Protein AF-A0A7R9JHF9-F1 (afdb_monomer)

Solvent-accessible surface area (backbone atoms only — not comparable to full-atom values): 10706 Å² total; per-residue (Å²): 133,84,79,78,74,76,74,55,57,67,61,52,52,54,51,52,52,54,34,47,54,56,22,55,36,71,59,34,47,29,67,39,74,35,75,88,53,52,83,85,69,92,80,68,92,79,68,84,76,90,58,92,77,67,64,66,72,54,59,53,51,50,47,52,49,52,45,47,52,54,48,58,50,45,70,53,45,42,58,55,49,30,43,76,59,72,42,67,86,64,86,50,68,68,59,52,51,54,50,56,68,36,38,51,77,51,90,78,64,72,74,72,54,76,71,53,45,52,54,49,37,52,51,51,54,53,53,49,24,65,57,35,62,67,56,36,55,56,51,66,34,71,71,33,40,52,52,52,37,53,54,31,48,7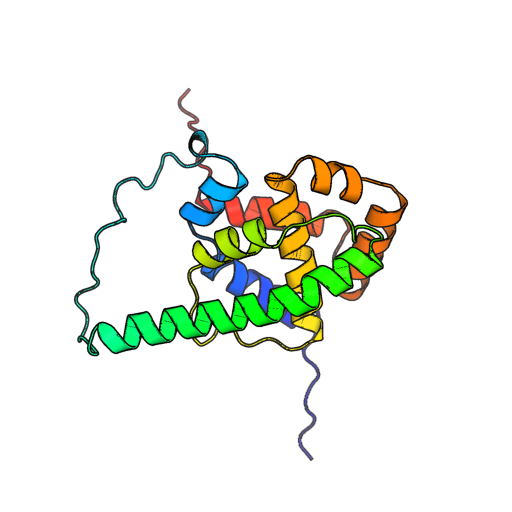5,60,78,39,57,84,57,44,68,61,53,49,51,49,64,66,39,47,91,51,49,74,78,84,82,82,128

Radius of gyration: 17.74 Å; Cα contacts (8 Å, |Δi|>4): 131; chains: 1; bounding box: 49×46×49 Å

Secondary structure (DSSP, 8-state):
-----PPPHHHHHHHHHHHHHHH--HHHHHHHH-GGG--S-TT-S-----SS---HHHHHHHHHHHHHHHHHHHHHHHHHHHHHTT-TT---HHHHHHHHHH----SSSS---HHHHHHHHHHHHHHHHHH-HHHHHHHTSHHHHHHHHHHHHHTT--TTHHHHHHHHHHTTT-------

Foldseek 3Di:
DDDPPDDDLVVLVVLLLVLLLQFDDLQLLCLLQNPVQFPPDPDPPDDPPPDDDDDPVVVVVVLVVLLVLQLVLLVVQQCVVCVVLVNNVDDCSVVSSSNSVSTNDDPSSRDDDPLSSNVVSLLVLLSVCSVPVVSVVSCPDPSNLVVSQVSCVVSVHHSCRSVVSVCVSCVVRGDPPPDD

Sequence (180 aa):
KGVVQEPAMRSVVLRIETCLQEWFTVHTVKLLLGEDVCQRLQQLDITEETGPVLPLVDLHAQNALRRRIVLDRLNRVLPEMLAALGLSDCDITTDVRELVGSFSLSAHNITFHPTEWNFLGLIIIHSLSIKNKTLRFQLNTDKVKKYVTMILLSFEQDGNYLENLMVWLTEPYCVENNSK

Nearest PDB structures (foldseek):
  5c22-assembly3_C  TM=1.286E-01  e=6.254E+00  Escherichia coli

Organism: Timema californicum (NCBI:txid61474)

Structure (mmCIF, N/CA/C/O backbone):
data_AF-A0A7R9JHF9-F1
#
_entry.id   AF-A0A7R9JHF9-F1
#
loop_
_atom_site.group_PDB
_atom_site.id
_atom_site.type_symbol
_atom_site.label_atom_id
_atom_site.label_alt_id
_atom_site.label_comp_id
_atom_site.label_asym_id
_atom_site.label_entity_id
_atom_site.label_seq_id
_atom_site.pdbx_PDB_ins_code
_atom_site.Cartn_x
_atom_site.Cartn_y
_atom_site.Cartn_z
_atom_site.occupancy
_atom_site.B_iso_or_equiv
_atom_site.auth_seq_id
_atom_site.auth_comp_id
_atom_site.auth_asym_i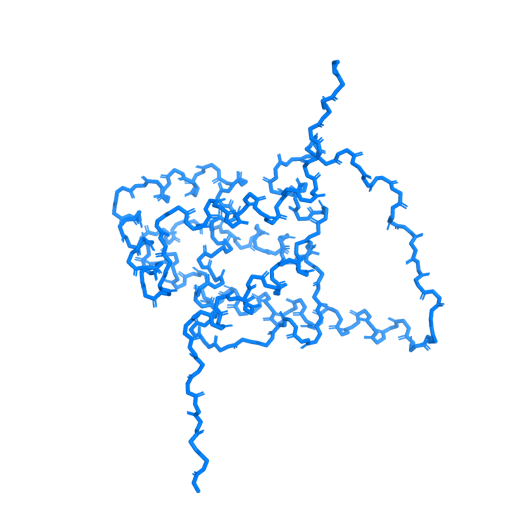d
_atom_site.auth_atom_id
_atom_site.pdbx_PDB_model_num
ATOM 1 N N . LYS A 1 1 ? 34.909 -13.197 8.327 1.00 36.84 1 LYS A N 1
ATOM 2 C CA . LYS A 1 1 ? 33.536 -13.137 8.884 1.00 36.84 1 LYS A CA 1
ATOM 3 C C . LYS A 1 1 ? 32.945 -11.808 8.443 1.00 36.84 1 LYS A C 1
ATOM 5 O 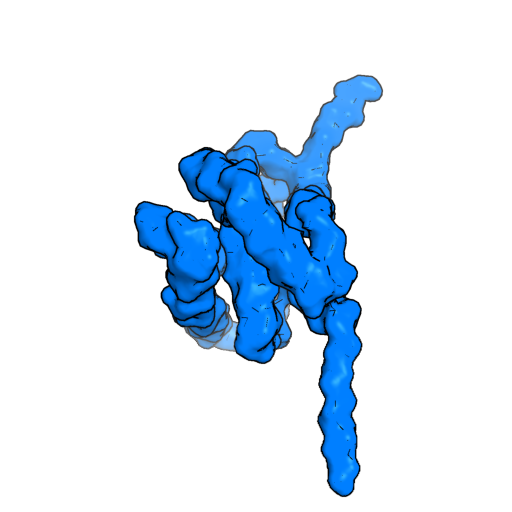O . LYS A 1 1 ? 33.361 -10.790 8.973 1.00 36.84 1 LYS A O 1
ATOM 10 N N . GLY A 1 2 ? 32.131 -11.807 7.387 1.00 41.25 2 GLY A N 1
ATOM 11 C CA . GLY A 1 2 ? 31.485 -10.585 6.913 1.00 41.25 2 GLY A CA 1
ATOM 12 C C . GLY A 1 2 ? 30.428 -10.177 7.926 1.00 41.25 2 GLY A C 1
ATOM 13 O O . GLY A 1 2 ? 29.521 -10.958 8.202 1.00 41.25 2 GLY A O 1
ATOM 14 N N . VAL A 1 3 ? 30.593 -9.005 8.529 1.00 43.31 3 VAL A N 1
ATOM 15 C CA . VAL A 1 3 ? 29.529 -8.364 9.296 1.00 43.31 3 VAL A CA 1
ATOM 16 C C . VAL A 1 3 ? 28.479 -7.981 8.263 1.00 43.31 3 VAL A C 1
ATOM 18 O O . VAL A 1 3 ? 28.696 -7.063 7.478 1.00 43.31 3 VAL A O 1
ATOM 21 N N . VAL A 1 4 ? 27.388 -8.742 8.197 1.00 47.62 4 VAL A N 1
ATOM 22 C CA . VAL A 1 4 ? 26.174 -8.290 7.521 1.00 47.62 4 VAL A CA 1
ATOM 23 C C . VAL A 1 4 ? 25.704 -7.103 8.352 1.00 47.62 4 VAL A C 1
ATOM 25 O O . VAL A 1 4 ? 25.142 -7.287 9.426 1.00 47.62 4 VAL A O 1
ATOM 28 N N . GLN A 1 5 ? 26.084 -5.893 7.937 1.00 50.03 5 GLN A N 1
ATOM 29 C CA . GLN A 1 5 ? 25.552 -4.669 8.516 1.00 50.03 5 GLN A CA 1
ATOM 30 C C . GLN A 1 5 ? 24.050 -4.707 8.281 1.00 50.03 5 GLN A C 1
ATOM 32 O O . GLN A 1 5 ? 23.596 -4.680 7.137 1.00 50.03 5 GLN A O 1
ATOM 37 N N . GLU A 1 6 ? 23.296 -4.849 9.365 1.00 57.38 6 GLU A N 1
ATOM 38 C CA . GLU A 1 6 ? 21.857 -4.667 9.331 1.00 57.38 6 GLU A CA 1
ATOM 39 C C . GLU A 1 6 ? 21.599 -3.246 8.810 1.00 57.38 6 GLU A C 1
ATOM 41 O O . GLU A 1 6 ? 22.200 -2.293 9.324 1.00 57.38 6 GLU A O 1
ATOM 46 N N . PRO A 1 7 ? 20.828 -3.087 7.722 1.00 64.19 7 PRO A N 1
ATOM 47 C CA . PRO A 1 7 ? 20.603 -1.774 7.145 1.00 64.19 7 PRO A CA 1
ATOM 48 C C . PRO A 1 7 ? 19.922 -0.889 8.187 1.00 64.19 7 PRO A C 1
ATOM 50 O O . PRO A 1 7 ? 18.978 -1.312 8.852 1.00 64.19 7 PRO A O 1
ATOM 53 N N . ALA A 1 8 ? 20.398 0.349 8.331 1.00 80.06 8 ALA A N 1
ATOM 54 C CA . ALA A 1 8 ? 19.732 1.327 9.183 1.00 80.06 8 ALA A CA 1
ATOM 55 C C . ALA A 1 8 ? 18.260 1.459 8.757 1.00 80.06 8 ALA A C 1
ATOM 57 O O . ALA A 1 8 ? 17.978 1.491 7.556 1.00 80.06 8 ALA A O 1
ATOM 58 N N . MET A 1 9 ? 17.338 1.579 9.716 1.00 84.31 9 MET A N 1
ATOM 59 C CA . MET A 1 9 ? 15.891 1.627 9.458 1.00 84.31 9 MET A CA 1
ATOM 60 C C . MET A 1 9 ? 15.522 2.682 8.406 1.00 84.31 9 MET A C 1
ATOM 62 O O . MET A 1 9 ? 14.763 2.425 7.475 1.00 84.31 9 MET A O 1
ATOM 66 N N . ARG A 1 10 ? 16.182 3.840 8.463 1.00 85.44 10 ARG A N 1
ATOM 67 C CA . ARG A 1 10 ? 16.070 4.900 7.456 1.00 85.44 10 ARG A CA 1
ATOM 68 C C . ARG A 1 10 ? 16.376 4.439 6.024 1.00 85.44 10 ARG A C 1
ATOM 70 O O . ARG A 1 10 ? 15.705 4.866 5.092 1.00 85.44 10 ARG A O 1
ATOM 77 N N . SER A 1 11 ? 17.378 3.581 5.828 1.00 86.31 11 SER A N 1
ATOM 78 C CA . SER A 1 11 ? 17.712 3.029 4.506 1.00 86.31 11 SER A CA 1
ATOM 79 C C . SER A 1 11 ? 16.628 2.085 3.992 1.00 86.31 11 SER A C 1
ATOM 81 O O . SER A 1 11 ? 16.414 2.015 2.784 1.00 86.31 11 SER A O 1
ATOM 83 N N . VAL A 1 12 ? 15.967 1.357 4.894 1.00 88.31 12 VAL A N 1
ATOM 84 C CA . VAL A 1 12 ? 14.842 0.481 4.556 1.00 88.31 12 VAL A CA 1
ATOM 85 C C . VAL A 1 12 ? 13.649 1.315 4.096 1.00 88.31 12 VAL A C 1
ATOM 87 O O . VAL A 1 12 ? 13.110 1.060 3.021 1.00 88.31 12 VAL A O 1
ATOM 90 N N . VAL A 1 13 ? 13.288 2.348 4.861 1.00 90.25 13 VAL A N 1
ATOM 91 C CA . VAL A 1 13 ? 12.167 3.244 4.537 1.00 90.25 13 VAL A CA 1
ATOM 92 C C . VAL A 1 13 ? 12.388 3.938 3.191 1.00 90.25 13 VAL A C 1
ATOM 94 O O . VAL A 1 13 ? 11.548 3.807 2.307 1.00 90.25 13 VAL A O 1
ATOM 97 N N . LEU A 1 14 ? 13.558 4.551 2.972 1.00 89.81 14 LEU A N 1
ATOM 98 C CA . LEU A 1 14 ? 13.886 5.223 1.704 1.00 89.81 14 LEU A CA 1
ATOM 99 C C . LEU A 1 14 ? 13.808 4.285 0.496 1.00 89.81 14 LEU A C 1
ATOM 101 O O . LEU A 1 14 ? 13.339 4.663 -0.579 1.00 89.81 14 LEU A O 1
ATOM 105 N N . ARG A 1 15 ? 14.271 3.043 0.659 1.00 90.62 15 ARG A N 1
ATOM 106 C CA . ARG A 1 15 ? 14.188 2.035 -0.397 1.00 90.62 15 ARG A CA 1
ATOM 107 C C . ARG A 1 15 ? 12.735 1.691 -0.719 1.00 90.62 15 ARG A C 1
ATOM 109 O O . ARG A 1 15 ? 12.392 1.612 -1.894 1.00 90.62 15 ARG A O 1
ATOM 116 N N . ILE A 1 16 ? 11.891 1.509 0.297 1.00 91.81 16 ILE A N 1
ATOM 117 C CA . ILE A 1 16 ? 10.463 1.220 0.111 1.00 91.81 16 ILE A CA 1
ATOM 118 C C . ILE A 1 16 ? 9.762 2.395 -0.578 1.00 91.81 16 ILE A C 1
ATOM 120 O O . ILE A 1 16 ? 9.041 2.173 -1.545 1.00 91.81 16 ILE A O 1
ATOM 124 N N . GLU A 1 17 ? 10.023 3.631 -0.153 1.00 91.75 17 GLU A N 1
ATOM 125 C CA . GLU A 1 17 ? 9.491 4.849 -0.783 1.00 91.75 17 GLU A CA 1
ATOM 126 C C . GLU A 1 17 ? 9.875 4.952 -2.261 1.00 91.75 17 GLU A C 1
ATOM 128 O O . GLU A 1 17 ? 9.023 5.218 -3.107 1.00 91.75 17 GLU A O 1
ATOM 133 N N . THR A 1 18 ? 11.139 4.668 -2.583 1.00 89.75 18 THR A N 1
ATOM 134 C CA . THR A 1 18 ? 11.637 4.685 -3.966 1.00 89.75 18 THR A CA 1
ATOM 135 C C . THR A 1 18 ? 10.928 3.629 -4.814 1.00 89.75 18 THR A C 1
ATOM 137 O O . THR A 1 18 ? 10.463 3.920 -5.914 1.00 89.75 18 THR A O 1
ATOM 140 N N . CYS A 1 19 ? 10.774 2.408 -4.293 1.00 90.81 19 CYS A N 1
ATOM 141 C CA . CYS A 1 19 ? 10.017 1.372 -4.990 1.00 90.81 19 CYS A CA 1
ATOM 142 C C . CYS A 1 19 ? 8.544 1.758 -5.169 1.00 90.81 19 CYS A C 1
ATOM 144 O O . CYS A 1 19 ? 7.982 1.506 -6.229 1.00 90.81 19 CYS A O 1
ATOM 146 N N . LEU A 1 20 ? 7.920 2.388 -4.170 1.00 90.94 20 LEU A N 1
ATOM 147 C CA . LEU A 1 20 ? 6.531 2.834 -4.258 1.00 90.94 20 LEU A CA 1
ATOM 148 C C . LEU A 1 20 ? 6.336 3.941 -5.296 1.00 90.94 20 LEU A C 1
ATOM 150 O O . LEU A 1 20 ? 5.336 3.901 -6.008 1.00 90.94 20 LEU A O 1
ATOM 154 N N . GLN A 1 21 ? 7.283 4.874 -5.441 1.00 87.88 21 GLN A N 1
ATOM 155 C CA . GLN A 1 21 ? 7.240 5.852 -6.534 1.00 87.88 21 GLN A CA 1
ATOM 156 C C . GLN A 1 21 ? 7.289 5.194 -7.905 1.00 87.88 21 GLN A C 1
ATOM 158 O O . GLN A 1 21 ? 6.574 5.616 -8.808 1.00 87.88 21 GLN A O 1
ATOM 163 N N . GLU A 1 22 ? 8.123 4.167 -8.067 1.00 87.56 22 GLU A N 1
ATOM 164 C CA . GLU A 1 22 ? 8.178 3.418 -9.321 1.00 87.56 22 GLU A CA 1
ATOM 165 C C . GLU A 1 22 ? 6.898 2.615 -9.558 1.00 87.56 22 GLU A C 1
ATOM 167 O O . GLU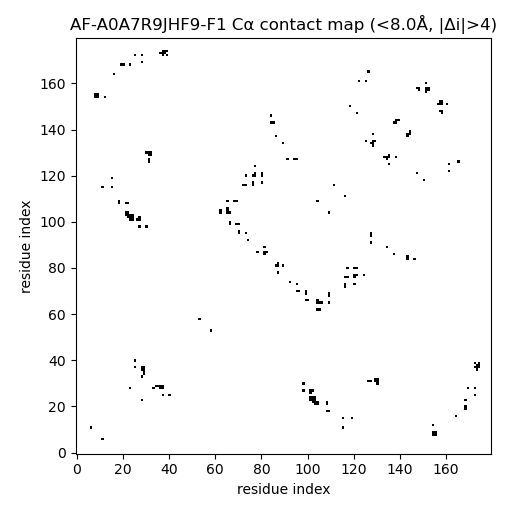 A 1 22 ? 6.462 2.477 -10.697 1.00 87.56 22 GLU A O 1
ATOM 172 N N . TRP A 1 23 ? 6.295 2.074 -8.496 1.00 89.88 23 TRP A N 1
ATOM 173 C CA . TRP A 1 23 ? 5.075 1.281 -8.591 1.00 89.88 23 TRP A CA 1
ATOM 174 C C . TRP A 1 23 ? 3.859 2.127 -8.942 1.00 89.88 23 TRP A C 1
ATOM 176 O O . TRP A 1 23 ? 3.066 1.710 -9.785 1.00 89.88 23 TRP A O 1
ATOM 186 N N . PHE A 1 24 ? 3.683 3.273 -8.284 1.00 87.62 24 PHE A N 1
ATOM 187 C CA . PHE A 1 24 ? 2.499 4.110 -8.435 1.00 87.62 24 PHE A CA 1
ATOM 188 C C . PHE A 1 24 ? 2.499 4.781 -9.801 1.00 87.62 24 PHE A C 1
ATOM 190 O O . PHE A 1 24 ? 3.397 5.546 -10.136 1.00 87.62 24 PHE A O 1
ATOM 197 N N . THR A 1 25 ? 1.449 4.523 -10.575 1.00 86.94 25 THR A N 1
ATOM 198 C CA . THR A 1 25 ? 1.240 5.129 -11.891 1.00 86.94 25 THR A CA 1
ATOM 199 C C . THR A 1 25 ? 0.033 6.064 -11.876 1.00 86.94 25 THR A C 1
ATOM 201 O O . THR A 1 25 ? -0.752 6.091 -10.926 1.00 86.94 25 THR A O 1
ATOM 204 N N . VAL A 1 26 ? -0.194 6.776 -12.982 1.00 82.19 26 VAL A N 1
ATOM 205 C CA . VAL A 1 26 ? -1.437 7.538 -13.207 1.00 82.19 26 VAL A CA 1
ATOM 206 C C . VAL A 1 26 ? -2.678 6.664 -12.998 1.00 82.19 26 VAL A C 1
ATOM 208 O O . VAL A 1 26 ? -3.668 7.122 -12.432 1.00 82.19 26 VAL A O 1
ATOM 211 N N . HIS A 1 27 ? -2.630 5.401 -13.432 1.00 84.44 27 HIS A N 1
ATOM 212 C CA . HIS A 1 27 ? -3.732 4.456 -13.263 1.00 84.44 27 HIS A CA 1
ATOM 213 C C . HIS A 1 27 ? -3.974 4.138 -11.789 1.00 84.44 27 HIS A C 1
ATOM 215 O O . HIS A 1 27 ? -5.123 4.094 -11.359 1.00 84.44 27 HIS A O 1
ATOM 221 N N . THR A 1 28 ? -2.904 3.985 -11.005 1.00 87.56 28 THR A N 1
ATOM 222 C CA . THR A 1 28 ? -2.990 3.809 -9.552 1.00 87.56 28 THR A CA 1
ATOM 223 C C . THR A 1 28 ? -3.673 5.004 -8.894 1.00 87.56 28 THR A C 1
ATOM 225 O O . THR A 1 28 ? -4.593 4.825 -8.101 1.00 87.56 28 THR A O 1
ATOM 228 N N . VAL A 1 29 ? -3.279 6.230 -9.247 1.00 85.81 29 VAL A N 1
ATOM 229 C CA . VAL A 1 29 ? -3.870 7.438 -8.652 1.00 85.81 29 VAL A CA 1
ATOM 230 C C . VAL A 1 29 ? -5.338 7.597 -9.044 1.00 85.81 29 VAL A C 1
ATOM 232 O O . VAL A 1 29 ? -6.166 7.835 -8.169 1.00 85.81 29 VAL A O 1
ATOM 235 N N . LYS A 1 30 ? -5.691 7.371 -10.316 1.00 85.25 30 LYS A N 1
ATOM 236 C CA . LYS A 1 30 ? -7.094 7.360 -10.769 1.00 85.25 30 LYS A CA 1
ATOM 237 C C . LYS A 1 30 ? -7.927 6.295 -10.053 1.00 85.25 30 LYS A C 1
ATOM 239 O O . LYS A 1 30 ? -9.060 6.564 -9.673 1.00 85.25 30 LYS A O 1
ATOM 244 N N . LEU A 1 31 ? -7.365 5.105 -9.831 1.00 87.06 31 LEU A N 1
ATOM 245 C CA . LEU A 1 31 ? -8.032 4.026 -9.099 1.00 87.06 31 LEU A CA 1
ATOM 246 C C . LEU A 1 31 ? -8.307 4.407 -7.633 1.00 87.06 31 LEU A C 1
ATOM 248 O O . LEU A 1 31 ? -9.351 4.045 -7.092 1.00 87.06 31 LEU A O 1
ATOM 252 N N . LEU A 1 32 ? -7.372 5.111 -6.986 1.00 87.44 32 LEU A N 1
ATOM 253 C CA . LEU A 1 32 ? -7.470 5.483 -5.572 1.00 87.44 32 LEU A CA 1
ATOM 254 C C . LEU A 1 32 ? -8.318 6.739 -5.327 1.00 87.44 32 LEU A C 1
ATOM 256 O O . LEU A 1 32 ? -9.085 6.766 -4.367 1.00 87.44 32 LEU A O 1
ATOM 260 N N . LEU A 1 33 ? -8.168 7.770 -6.164 1.00 83.38 33 LEU A N 1
ATOM 261 C CA . LEU A 1 33 ? -8.765 9.099 -5.970 1.00 83.38 33 LEU A CA 1
ATOM 262 C C . LEU A 1 33 ? -9.965 9.386 -6.887 1.00 83.38 33 LEU A C 1
ATOM 264 O O . LEU A 1 33 ? -10.704 10.335 -6.631 1.00 83.38 33 LEU A O 1
ATOM 268 N N . GLY A 1 34 ? -10.187 8.567 -7.917 1.00 78.12 34 GLY A N 1
ATOM 269 C CA . GLY A 1 34 ? -11.217 8.766 -8.938 1.00 78.12 34 GLY A CA 1
ATOM 270 C C . GLY A 1 34 ? -10.669 9.334 -10.252 1.00 78.12 34 GLY A C 1
ATOM 271 O O . GLY A 1 34 ? -9.573 9.896 -10.313 1.00 78.12 34 GLY A O 1
ATOM 272 N N . GLU A 1 35 ? -11.443 9.180 -11.329 1.00 69.12 35 GLU A N 1
ATOM 273 C CA . GLU A 1 35 ? -11.033 9.545 -12.696 1.00 69.12 35 GLU A CA 1
ATOM 274 C C . GLU A 1 35 ? -10.814 11.057 -12.885 1.00 69.12 35 GLU A C 1
ATOM 276 O O . GLU A 1 35 ? -9.967 11.458 -13.686 1.00 69.12 35 GLU A O 1
ATOM 281 N N . ASP A 1 36 ? -11.510 11.887 -12.104 1.00 64.25 36 ASP A N 1
ATOM 282 C CA . ASP A 1 36 ? -11.514 13.350 -12.231 1.00 64.25 36 ASP A CA 1
ATOM 283 C C . ASP A 1 36 ? -10.236 14.039 -11.712 1.00 64.25 36 ASP A C 1
ATOM 285 O O . ASP A 1 36 ? -10.035 15.231 -11.950 1.00 64.25 36 ASP A O 1
ATOM 289 N N . VAL A 1 37 ? -9.355 13.313 -11.012 1.00 64.31 37 VAL A N 1
ATOM 290 C CA . VAL A 1 37 ? -8.211 13.898 -10.281 1.00 64.31 37 VAL A CA 1
ATOM 291 C C . VAL A 1 37 ? -6.944 14.027 -11.141 1.00 64.31 37 VAL A C 1
ATOM 293 O O . VAL A 1 37 ? -6.107 14.894 -10.892 1.00 64.31 37 VAL A O 1
ATOM 296 N N . CYS A 1 38 ? -6.802 13.230 -12.204 1.00 57.31 38 CYS A N 1
ATOM 297 C CA . CYS A 1 38 ? -5.592 13.202 -13.035 1.00 57.31 38 CYS A CA 1
ATOM 298 C C . CYS A 1 38 ? -5.863 13.697 -14.465 1.00 57.31 38 CYS A C 1
ATOM 300 O O . CYS A 1 38 ? -6.035 12.893 -15.384 1.00 57.31 38 CYS A O 1
ATOM 302 N N . GLN A 1 39 ? -5.847 15.017 -14.683 1.00 54.84 39 GLN A N 1
ATOM 303 C CA . GLN A 1 39 ? -6.092 15.610 -16.012 1.00 54.84 39 GLN A CA 1
ATOM 304 C C . GLN A 1 39 ? -4.872 15.634 -16.953 1.00 54.84 39 GLN A C 1
ATOM 306 O O . GLN A 1 39 ? -5.020 15.956 -18.129 1.00 54.84 39 GLN A O 1
ATOM 311 N N . ARG A 1 40 ? -3.658 15.284 -16.502 1.00 52.00 40 ARG A N 1
ATOM 312 C CA . ARG A 1 40 ? -2.440 15.576 -17.287 1.00 52.00 40 ARG A CA 1
ATOM 313 C C . ARG A 1 40 ? -1.885 14.501 -18.222 1.00 52.00 40 ARG A C 1
ATOM 315 O O . ARG A 1 40 ? -0.952 14.828 -18.943 1.00 52.00 40 ARG A O 1
ATOM 322 N N . LEU A 1 41 ? -2.403 13.274 -18.294 1.00 50.62 41 LEU A N 1
ATOM 323 C CA . LEU A 1 41 ? -1.760 12.232 -19.122 1.00 50.62 41 LEU A CA 1
ATOM 324 C C . LEU A 1 41 ? -2.746 11.385 -19.941 1.00 50.62 41 LEU A C 1
ATOM 326 O O . LEU A 1 41 ? -2.737 10.163 -19.871 1.00 50.62 41 LEU A O 1
ATOM 330 N N . GLN A 1 42 ? -3.567 12.030 -20.776 1.00 45.91 42 GLN A N 1
ATOM 331 C CA . GLN A 1 42 ? -4.299 11.349 -21.861 1.00 45.91 42 GLN A CA 1
ATOM 332 C C . GLN A 1 42 ? -3.440 11.070 -23.117 1.00 45.91 42 GLN A C 1
ATOM 334 O O . GLN A 1 42 ? -3.989 10.743 -24.162 1.00 45.91 42 GLN A O 1
ATOM 339 N N . GLN A 1 43 ? -2.106 11.177 -23.058 1.00 44.75 43 GLN A N 1
ATOM 340 C CA . GLN A 1 43 ? -1.253 11.004 -24.250 1.00 44.75 43 GLN A CA 1
ATOM 341 C C . GLN A 1 43 ? -0.066 10.036 -24.113 1.00 44.75 43 GLN A C 1
ATOM 343 O O . GLN A 1 43 ? 0.820 10.081 -24.956 1.00 44.75 43 GLN A O 1
ATOM 348 N N . LEU A 1 44 ? -0.023 9.133 -23.127 1.00 45.88 44 LEU A N 1
ATOM 349 C CA . LEU A 1 44 ? 1.072 8.142 -23.040 1.00 45.88 44 LEU A CA 1
ATOM 350 C C . LEU A 1 44 ? 0.617 6.679 -22.960 1.00 45.88 44 LEU A C 1
ATOM 352 O O . LEU A 1 44 ? 1.404 5.827 -22.572 1.00 45.88 44 LEU A O 1
ATOM 356 N N . ASP A 1 45 ? -0.614 6.363 -23.368 1.00 40.25 45 ASP A N 1
ATOM 357 C CA . ASP A 1 45 ? -1.072 4.963 -23.417 1.00 40.25 45 ASP A CA 1
ATOM 358 C C . ASP A 1 45 ? -0.753 4.236 -24.732 1.00 40.25 45 ASP A C 1
ATOM 360 O O . ASP A 1 45 ? -1.201 3.112 -24.936 1.00 40.25 45 ASP A O 1
ATOM 364 N N . ILE A 1 46 ? 0.055 4.825 -25.622 1.00 44.66 46 ILE A N 1
ATOM 365 C CA . ILE A 1 46 ? 0.644 4.090 -26.750 1.00 44.66 46 ILE A CA 1
ATOM 366 C C . ILE A 1 46 ? 2.041 4.643 -27.045 1.00 44.66 46 ILE A C 1
ATOM 368 O O . ILE A 1 46 ? 2.243 5.396 -27.994 1.00 44.66 46 ILE A O 1
ATOM 372 N N . THR A 1 47 ? 3.028 4.236 -26.254 1.00 37.00 47 THR A N 1
ATOM 373 C CA . THR A 1 47 ? 4.400 4.180 -26.763 1.00 37.00 47 THR A CA 1
ATOM 374 C C . THR A 1 47 ? 4.944 2.799 -26.451 1.00 37.00 47 THR A C 1
ATOM 376 O O . THR A 1 47 ? 5.498 2.539 -25.387 1.00 37.00 47 THR A O 1
ATOM 379 N N . GLU A 1 48 ? 4.731 1.885 -27.397 1.00 43.75 48 GLU A N 1
ATOM 380 C CA . GLU A 1 48 ? 5.639 0.765 -27.593 1.00 43.75 48 GLU A CA 1
ATOM 381 C C . GLU A 1 48 ? 7.052 1.356 -27.685 1.00 43.75 48 GLU A C 1
ATOM 383 O O . GLU A 1 48 ? 7.398 2.014 -28.668 1.00 43.75 48 GLU A O 1
ATOM 388 N N . GLU A 1 49 ? 7.856 1.206 -26.631 1.00 39.75 49 GLU A N 1
ATOM 389 C CA . GLU A 1 49 ? 9.262 1.582 -26.691 1.00 39.75 49 GLU A CA 1
ATOM 390 C C . GLU A 1 49 ? 9.969 0.667 -27.694 1.00 39.75 49 GLU A C 1
ATOM 392 O O . GLU A 1 49 ? 10.284 -0.493 -27.423 1.00 39.75 49 GLU A O 1
ATOM 397 N N . THR A 1 50 ? 10.226 1.212 -28.880 1.00 44.25 50 THR A N 1
ATOM 398 C CA . THR A 1 50 ? 11.152 0.675 -29.873 1.00 44.25 50 THR A CA 1
ATOM 399 C C . THR A 1 50 ? 12.589 0.812 -29.361 1.00 44.25 50 THR A C 1
ATOM 401 O O . THR A 1 50 ? 13.343 1.684 -29.788 1.00 44.25 50 THR A O 1
ATOM 404 N N . GLY A 1 51 ? 12.958 -0.054 -28.419 1.00 41.81 51 GLY A N 1
ATOM 405 C CA . GLY A 1 51 ? 14.328 -0.450 -28.082 1.00 41.81 51 GLY A CA 1
ATOM 406 C C . GLY A 1 51 ? 14.520 -1.940 -28.405 1.00 41.81 51 GLY A C 1
ATOM 407 O O . GLY A 1 51 ? 13.527 -2.631 -28.627 1.00 41.81 51 GLY A O 1
ATOM 408 N N . PRO A 1 52 ? 15.760 -2.457 -28.496 1.00 41.03 52 PRO A N 1
ATOM 409 C CA . PRO A 1 52 ? 16.063 -3.762 -29.093 1.00 41.03 52 PRO A CA 1
ATOM 410 C C . PRO A 1 52 ? 15.203 -4.875 -28.475 1.00 41.03 52 PRO A C 1
ATOM 412 O O . PRO A 1 52 ? 15.311 -5.195 -27.293 1.00 41.03 52 PRO A O 1
ATOM 415 N N . VAL A 1 53 ? 14.308 -5.421 -29.298 1.00 44.09 53 VAL A N 1
ATOM 416 C CA . VAL A 1 53 ? 13.162 -6.226 -28.869 1.00 44.09 53 VAL A CA 1
ATOM 417 C C . VAL A 1 53 ? 13.623 -7.625 -28.462 1.00 44.09 53 VAL A C 1
ATOM 419 O O . VAL A 1 53 ? 13.920 -8.470 -29.306 1.00 44.09 53 VAL A O 1
ATOM 422 N N . LEU A 1 54 ? 13.638 -7.891 -27.154 1.00 50.75 54 LEU A N 1
ATOM 423 C CA . LEU A 1 54 ? 13.392 -9.246 -26.656 1.00 50.75 54 LEU A CA 1
ATOM 424 C C . LEU A 1 54 ? 11.962 -9.635 -27.065 1.00 50.75 54 LEU A C 1
ATOM 426 O O . LEU A 1 54 ? 11.083 -8.772 -27.033 1.00 50.75 54 LEU A O 1
ATOM 430 N N . PRO A 1 55 ? 11.695 -10.891 -27.462 1.00 49.22 55 PRO A N 1
ATOM 431 C CA . PRO A 1 55 ? 10.379 -11.283 -27.956 1.00 49.22 55 PRO A CA 1
ATOM 432 C C . PRO A 1 55 ? 9.287 -10.878 -26.953 1.00 49.22 55 PRO A C 1
ATOM 434 O O . PRO A 1 55 ? 9.331 -11.296 -25.797 1.00 49.22 55 PRO A O 1
ATOM 437 N N . LEU A 1 56 ? 8.311 -10.073 -27.401 1.00 55.03 56 LEU A N 1
ATOM 438 C CA . LEU A 1 56 ? 7.223 -9.486 -26.591 1.00 55.03 56 LEU A CA 1
ATOM 439 C C . LEU A 1 56 ? 6.547 -10.487 -25.632 1.00 55.03 56 LEU A C 1
ATOM 441 O O . LEU A 1 56 ? 6.120 -10.123 -24.536 1.00 55.03 56 LEU A O 1
ATOM 445 N N . VAL A 1 57 ? 6.487 -11.759 -26.038 1.00 56.88 57 VAL A N 1
ATOM 446 C CA . VAL A 1 57 ? 5.938 -12.879 -25.261 1.00 56.88 57 VAL A CA 1
ATOM 447 C C . VAL A 1 57 ? 6.631 -13.036 -23.903 1.00 56.88 57 VAL A C 1
ATOM 449 O O . VAL A 1 57 ? 5.958 -13.273 -22.900 1.00 56.88 57 VAL A O 1
ATOM 452 N N . ASP A 1 58 ? 7.952 -12.860 -23.842 1.00 62.44 58 ASP A N 1
ATOM 453 C CA . ASP A 1 58 ? 8.720 -13.040 -22.609 1.00 62.44 58 ASP A CA 1
ATOM 454 C C . ASP A 1 58 ? 8.572 -11.837 -21.665 1.00 62.44 58 ASP A C 1
ATOM 456 O O . ASP A 1 58 ? 8.357 -12.013 -20.470 1.00 62.44 58 ASP A O 1
ATOM 460 N N . LEU A 1 59 ? 8.556 -10.601 -22.179 1.00 66.75 59 LEU A N 1
ATOM 461 C CA . LEU A 1 59 ? 8.379 -9.407 -21.339 1.00 66.75 59 LEU A CA 1
ATOM 462 C C . LEU A 1 59 ? 7.009 -9.392 -20.640 1.00 66.75 59 LEU A C 1
ATOM 464 O O . LEU A 1 59 ? 6.908 -9.080 -19.450 1.00 66.75 59 LEU A O 1
ATOM 468 N N . HIS A 1 60 ? 5.944 -9.758 -21.357 1.00 68.62 60 HIS A N 1
ATOM 469 C CA . HIS A 1 60 ? 4.604 -9.857 -20.775 1.00 68.62 60 HIS A CA 1
ATOM 470 C C . HIS A 1 60 ? 4.513 -10.982 -19.739 1.00 68.62 60 HIS A C 1
ATOM 472 O O . HIS A 1 60 ? 3.917 -10.784 -18.675 1.00 68.62 60 HIS A O 1
ATOM 478 N N . ALA A 1 61 ? 5.145 -12.128 -20.006 1.00 72.50 61 ALA A N 1
ATOM 479 C CA . ALA A 1 61 ? 5.228 -13.236 -19.060 1.00 72.50 61 ALA A CA 1
ATOM 480 C C . ALA A 1 61 ? 6.019 -12.853 -17.797 1.00 72.50 61 ALA A C 1
ATOM 482 O O . ALA A 1 61 ? 5.565 -13.121 -16.683 1.00 72.50 61 ALA A O 1
ATOM 483 N N . GLN A 1 62 ? 7.148 -12.154 -17.945 1.00 78.62 62 GLN A N 1
ATOM 484 C CA . GLN A 1 62 ? 7.941 -11.642 -16.829 1.00 78.62 62 GLN A CA 1
ATOM 485 C C . GLN A 1 62 ? 7.147 -10.636 -15.988 1.00 78.62 62 GLN A C 1
ATOM 487 O O . GLN A 1 62 ? 7.11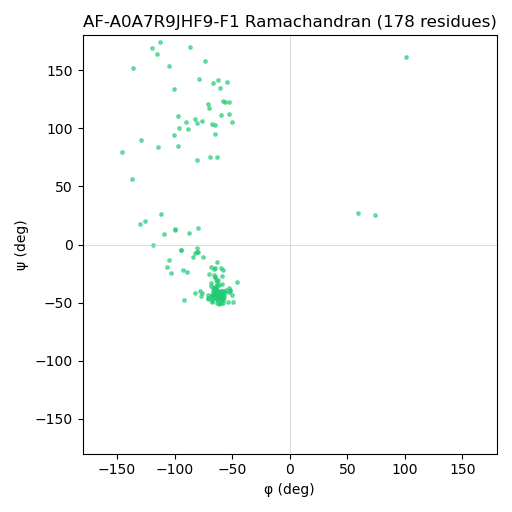2 -10.757 -14.765 1.00 78.62 62 GLN A O 1
ATOM 492 N N . ASN A 1 63 ? 6.452 -9.679 -16.608 1.00 78.31 63 ASN A N 1
ATOM 493 C CA . ASN A 1 63 ? 5.623 -8.711 -15.882 1.00 78.31 63 ASN A CA 1
ATOM 494 C C . ASN A 1 63 ? 4.438 -9.386 -15.174 1.00 78.31 63 ASN A C 1
ATOM 496 O O . ASN A 1 63 ? 4.120 -9.045 -14.033 1.00 78.31 63 ASN A O 1
ATOM 500 N N . ALA A 1 64 ? 3.815 -10.388 -15.800 1.00 79.44 64 ALA A N 1
ATOM 501 C CA . ALA A 1 64 ? 2.778 -11.195 -15.164 1.00 79.44 64 ALA A CA 1
ATOM 502 C C . ALA A 1 64 ? 3.316 -11.988 -13.961 1.00 79.44 64 ALA A C 1
ATOM 504 O O . ALA A 1 64 ? 2.658 -12.038 -12.921 1.00 79.44 64 ALA A O 1
ATOM 505 N N . LEU A 1 65 ? 4.524 -12.550 -14.065 1.00 84.75 65 LEU A N 1
ATOM 506 C CA . LEU A 1 65 ? 5.190 -13.235 -12.959 1.00 84.75 65 LEU A CA 1
ATOM 507 C C . LEU A 1 65 ? 5.504 -12.275 -11.806 1.00 84.75 65 LEU A C 1
ATOM 509 O O . LEU A 1 65 ? 5.211 -12.596 -10.657 1.00 84.75 65 LEU A O 1
ATOM 513 N N . ARG A 1 66 ? 6.042 -11.083 -12.098 1.00 86.06 66 ARG A N 1
ATOM 514 C CA . ARG A 1 66 ? 6.326 -10.047 -11.088 1.00 86.06 66 ARG A CA 1
ATOM 515 C C . ARG A 1 66 ? 5.057 -9.641 -10.341 1.00 86.06 66 ARG A C 1
ATOM 517 O O . ARG A 1 66 ? 5.047 -9.658 -9.112 1.00 86.06 66 ARG A O 1
ATOM 524 N N . ARG A 1 67 ? 3.964 -9.385 -11.072 1.00 87.19 67 ARG A N 1
ATOM 525 C CA . ARG A 1 67 ? 2.641 -9.116 -10.479 1.00 87.19 67 ARG A CA 1
ATOM 526 C C . ARG A 1 67 ? 2.176 -10.257 -9.591 1.00 87.19 67 ARG A C 1
ATOM 528 O O . ARG A 1 67 ? 1.722 -10.008 -8.482 1.00 87.19 67 ARG A O 1
ATOM 535 N N . ARG A 1 68 ? 2.323 -11.504 -10.046 1.00 86.25 68 ARG A N 1
ATOM 536 C CA . ARG A 1 68 ? 1.951 -12.682 -9.257 1.00 86.25 68 ARG A CA 1
ATOM 537 C C . ARG A 1 68 ? 2.751 -12.778 -7.959 1.00 86.25 68 ARG A C 1
ATOM 539 O O . ARG A 1 68 ? 2.155 -13.036 -6.926 1.00 86.25 68 ARG A O 1
ATOM 546 N N . ILE A 1 69 ? 4.058 -12.519 -7.988 1.00 88.50 69 ILE A N 1
ATOM 547 C CA . ILE A 1 69 ? 4.905 -12.530 -6.785 1.00 88.50 69 ILE A CA 1
ATOM 548 C C . ILE A 1 69 ? 4.423 -11.487 -5.771 1.00 88.50 69 ILE A C 1
ATOM 550 O O . ILE A 1 69 ? 4.224 -11.826 -4.605 1.00 88.50 69 ILE A O 1
ATOM 554 N N . VAL A 1 70 ? 4.219 -10.239 -6.208 1.00 90.88 70 VAL A N 1
ATOM 555 C CA . VAL A 1 70 ? 3.738 -9.158 -5.330 1.00 90.88 70 VAL A CA 1
ATOM 556 C C . VAL A 1 70 ? 2.356 -9.497 -4.777 1.00 90.88 70 VAL A C 1
ATOM 558 O O . VAL A 1 70 ? 2.138 -9.406 -3.572 1.00 90.88 70 VAL A O 1
ATOM 561 N N . LEU A 1 71 ? 1.445 -9.962 -5.633 1.00 90.88 71 LEU A N 1
ATOM 562 C CA . LEU A 1 71 ? 0.090 -10.333 -5.241 1.00 90.88 71 LEU A CA 1
ATOM 563 C C . LEU A 1 71 ? 0.078 -11.501 -4.243 1.00 90.88 71 LEU A C 1
ATOM 565 O O . LEU A 1 71 ? -0.616 -11.426 -3.236 1.00 90.88 71 LEU A O 1
ATOM 569 N N . ASP A 1 72 ? 0.871 -12.550 -4.469 1.00 89.62 72 ASP A N 1
ATOM 570 C CA . ASP A 1 72 ? 0.982 -13.701 -3.563 1.00 89.62 72 ASP A CA 1
ATOM 571 C C . ASP A 1 72 ? 1.563 -13.291 -2.199 1.00 89.62 72 ASP A C 1
ATOM 573 O O . ASP A 1 72 ? 1.166 -13.823 -1.161 1.00 89.62 72 ASP A O 1
ATOM 577 N N . ARG A 1 73 ? 2.501 -12.333 -2.177 1.00 91.56 73 ARG A N 1
ATOM 578 C CA . ARG A 1 73 ? 3.068 -11.793 -0.931 1.00 91.56 73 ARG A CA 1
ATOM 579 C C . ARG A 1 73 ? 2.059 -10.933 -0.178 1.00 91.56 73 ARG A C 1
ATOM 581 O O . ARG A 1 73 ? 1.860 -11.159 1.015 1.00 91.56 73 ARG A O 1
ATOM 588 N N . LEU A 1 74 ? 1.378 -10.018 -0.862 1.00 91.88 74 LEU A N 1
ATOM 589 C CA . LEU A 1 74 ? 0.344 -9.178 -0.259 1.00 91.88 74 LEU A CA 1
ATOM 590 C C . LEU A 1 74 ? -0.849 -10.007 0.232 1.00 91.88 74 LEU A C 1
ATOM 592 O O . LEU A 1 74 ? -1.301 -9.803 1.352 1.00 91.88 74 LEU A O 1
ATOM 596 N N . ASN A 1 75 ? -1.288 -11.021 -0.516 1.00 89.94 75 ASN A N 1
ATOM 597 C CA . ASN A 1 75 ? -2.357 -11.932 -0.086 1.00 89.94 75 ASN A CA 1
ATOM 598 C C . ASN A 1 75 ? -2.003 -12.759 1.155 1.00 89.94 75 ASN A C 1
ATOM 600 O O . ASN A 1 75 ? -2.892 -13.340 1.769 1.00 89.94 75 ASN A O 1
ATOM 604 N N . ARG A 1 76 ? -0.723 -12.830 1.533 1.00 90.38 76 ARG A N 1
ATOM 605 C CA . ARG A 1 76 ? -0.295 -13.450 2.787 1.00 90.38 76 ARG A CA 1
ATOM 606 C C . ARG A 1 76 ? -0.210 -12.436 3.924 1.00 90.38 76 ARG A C 1
ATOM 608 O O . ARG A 1 76 ? -0.704 -12.711 5.009 1.00 90.38 76 ARG A O 1
ATOM 615 N N . VAL A 1 77 ? 0.422 -11.292 3.676 1.00 92.06 77 VAL A N 1
ATOM 616 C CA . VAL A 1 77 ? 0.707 -10.294 4.717 1.00 92.06 77 VAL A CA 1
ATOM 617 C C . VAL A 1 77 ? -0.539 -9.501 5.096 1.00 92.06 77 VAL A C 1
ATOM 619 O O . VAL A 1 77 ? -0.791 -9.275 6.274 1.00 92.06 77 VAL A O 1
ATOM 622 N N . LEU A 1 78 ? -1.357 -9.111 4.119 1.00 91.81 78 LEU A N 1
ATOM 623 C CA . LEU A 1 78 ? -2.511 -8.252 4.364 1.00 91.81 78 LEU A CA 1
ATOM 624 C C . LEU A 1 78 ? -3.569 -8.901 5.267 1.00 91.81 78 LEU A C 1
ATOM 626 O O . LEU A 1 78 ? -3.986 -8.232 6.209 1.00 91.81 78 LEU A O 1
ATOM 630 N N . PRO A 1 79 ? -3.978 -10.174 5.081 1.00 90.44 79 PRO A N 1
ATOM 631 C CA . PRO A 1 79 ? -4.935 -10.800 5.993 1.00 90.44 79 PRO A CA 1
ATOM 632 C C . PRO A 1 79 ? -4.397 -10.942 7.419 1.00 90.44 79 PRO A C 1
ATOM 634 O O . PRO A 1 79 ? -5.138 -10.731 8.374 1.00 90.44 79 PRO A O 1
ATOM 637 N N . GLU A 1 80 ? -3.107 -11.257 7.573 1.00 90.12 80 GLU A N 1
ATOM 638 C CA . GLU A 1 80 ? -2.453 -11.348 8.884 1.00 90.12 80 GLU A CA 1
ATOM 639 C C . GLU A 1 80 ? -2.445 -9.986 9.592 1.00 90.12 80 GLU A C 1
ATOM 641 O O . GLU A 1 80 ? -2.803 -9.887 10.768 1.00 90.12 80 GLU A O 1
ATOM 646 N N . MET A 1 81 ? -2.126 -8.916 8.859 1.00 90.06 81 MET A N 1
ATOM 647 C CA . MET A 1 81 ? -2.171 -7.552 9.383 1.00 90.06 81 MET A CA 1
ATOM 648 C C . MET A 1 81 ? -3.595 -7.104 9.708 1.00 90.06 81 MET A C 1
ATOM 650 O O . MET A 1 81 ? -3.824 -6.571 10.789 1.00 90.06 81 MET A O 1
ATOM 654 N N . LEU A 1 82 ? -4.568 -7.342 8.825 1.00 89.69 82 LEU A N 1
ATOM 655 C CA . LEU A 1 82 ? -5.971 -7.023 9.092 1.00 89.69 82 LEU A CA 1
ATOM 656 C C . LEU A 1 82 ? -6.469 -7.751 10.341 1.00 89.69 82 LEU A C 1
ATOM 658 O O . LEU A 1 82 ? -7.100 -7.125 11.188 1.00 89.69 82 LEU A O 1
ATOM 662 N N . ALA A 1 83 ? -6.121 -9.028 10.515 1.00 89.69 83 ALA A N 1
ATOM 663 C CA . ALA A 1 83 ? -6.461 -9.776 11.720 1.00 89.69 83 ALA A CA 1
ATOM 664 C C . ALA A 1 83 ? -5.829 -9.168 12.981 1.00 89.69 83 ALA A C 1
ATOM 666 O O . ALA A 1 83 ? -6.518 -8.991 13.986 1.00 89.69 83 ALA A O 1
ATOM 667 N N . ALA A 1 84 ? -4.553 -8.775 12.922 1.00 88.31 84 ALA A N 1
ATOM 668 C CA . ALA A 1 84 ? -3.873 -8.093 14.024 1.00 88.31 84 ALA A CA 1
ATOM 669 C C . ALA A 1 84 ? -4.498 -6.725 14.366 1.00 88.31 84 ALA A C 1
ATOM 671 O O . ALA A 1 84 ? -4.523 -6.330 15.533 1.00 88.31 84 ALA A O 1
ATOM 672 N N . LEU A 1 85 ? -5.049 -6.024 13.370 1.00 86.81 85 LEU A N 1
ATOM 673 C CA . LEU A 1 85 ? -5.792 -4.772 13.547 1.00 86.81 85 LEU A CA 1
ATOM 674 C C . LEU A 1 85 ? -7.247 -4.994 14.009 1.00 86.81 85 LEU A C 1
ATOM 676 O O . LEU A 1 85 ? -7.937 -4.024 14.323 1.00 86.81 85 LEU A O 1
ATOM 680 N N . GLY A 1 86 ? -7.726 -6.242 14.067 1.00 86.06 86 GLY A N 1
ATOM 681 C CA . GLY A 1 86 ? -9.121 -6.572 14.377 1.00 86.06 86 GLY A CA 1
ATOM 682 C C . GLY A 1 86 ? -10.097 -6.271 13.233 1.00 86.06 86 GLY A C 1
ATOM 683 O O . GLY A 1 86 ? -11.271 -6.018 13.486 1.00 86.06 86 GLY A O 1
ATOM 684 N N . LEU A 1 87 ? -9.604 -6.266 11.993 1.00 87.88 87 LEU A N 1
ATOM 685 C CA . LEU A 1 87 ? -10.314 -5.923 10.755 1.00 87.88 87 LEU A CA 1
ATOM 686 C C . LEU A 1 87 ? -10.521 -7.143 9.841 1.00 87.88 87 LEU A C 1
ATOM 688 O O . LEU A 1 87 ? -10.607 -7.000 8.624 1.00 87.88 87 LEU A O 1
ATOM 692 N N . SER A 1 88 ? -10.572 -8.351 10.407 1.00 83.12 88 SER A N 1
ATOM 693 C CA . SER A 1 88 ? -10.672 -9.612 9.652 1.00 83.12 88 SER A CA 1
ATOM 694 C C . SER A 1 88 ? -11.893 -9.699 8.728 1.00 83.12 88 SER A C 1
ATOM 696 O O . SER A 1 88 ? -11.872 -10.466 7.772 1.00 83.12 88 SER A O 1
ATOM 698 N N . ASP A 1 89 ? -12.939 -8.917 9.004 1.00 78.00 89 ASP A N 1
ATOM 699 C CA . ASP A 1 89 ? -14.177 -8.894 8.218 1.00 78.00 89 ASP A CA 1
ATOM 700 C C . ASP A 1 89 ? -14.065 -8.044 6.936 1.00 78.00 89 ASP A C 1
ATOM 702 O O . ASP A 1 89 ? -14.987 -8.018 6.120 1.00 78.00 89 ASP A O 1
ATOM 706 N N . CYS A 1 90 ? -12.951 -7.329 6.738 1.00 82.81 90 CYS A N 1
ATOM 707 C CA . CYS A 1 90 ? -12.705 -6.573 5.515 1.00 82.81 90 CYS A CA 1
ATOM 708 C C . CYS A 1 90 ? -12.165 -7.466 4.397 1.00 82.81 90 CYS A C 1
ATOM 710 O O . CYS A 1 90 ? -10.986 -7.820 4.384 1.00 82.81 90 CYS A O 1
ATOM 712 N N . ASP A 1 91 ? -13.001 -7.734 3.395 1.00 84.62 91 ASP A N 1
ATOM 713 C CA . ASP A 1 91 ? -12.534 -8.293 2.129 1.00 84.62 91 ASP A CA 1
ATOM 714 C C . ASP A 1 91 ? -11.957 -7.185 1.238 1.00 84.62 91 ASP A C 1
ATOM 716 O O . ASP A 1 91 ? -12.685 -6.375 0.666 1.00 84.62 91 ASP A O 1
ATOM 720 N N . ILE A 1 92 ? -10.627 -7.148 1.149 1.00 88.19 92 ILE A N 1
ATOM 721 C CA . ILE A 1 92 ? -9.875 -6.249 0.262 1.00 88.19 92 ILE A CA 1
ATOM 722 C C . ILE A 1 92 ? -9.223 -7.003 -0.904 1.00 88.19 92 ILE A C 1
ATOM 724 O O . ILE A 1 92 ? -8.397 -6.443 -1.618 1.00 88.19 92 ILE A O 1
ATOM 728 N N . THR A 1 93 ? -9.534 -8.287 -1.103 1.00 87.94 93 THR A N 1
ATOM 729 C CA . THR A 1 93 ? -8.800 -9.145 -2.051 1.00 87.94 93 THR A CA 1
ATOM 730 C C . THR A 1 93 ? -8.929 -8.675 -3.501 1.00 87.94 93 THR A C 1
ATOM 732 O O . THR A 1 93 ? -7.954 -8.702 -4.261 1.00 87.94 93 THR A O 1
ATOM 735 N N . THR A 1 94 ? -10.115 -8.206 -3.891 1.00 88.88 94 THR A N 1
ATOM 736 C CA . THR A 1 94 ? -10.373 -7.615 -5.210 1.00 88.88 94 THR A CA 1
ATOM 737 C C . THR A 1 94 ? -9.661 -6.277 -5.363 1.00 88.88 94 THR A C 1
ATOM 739 O O . THR A 1 94 ? -8.980 -6.064 -6.365 1.00 88.88 94 THR A O 1
ATOM 742 N N . ASP A 1 95 ? -9.732 -5.425 -4.340 1.00 89.62 95 ASP A N 1
ATOM 743 C CA . ASP A 1 95 ? -9.092 -4.109 -4.323 1.00 89.62 95 ASP A CA 1
ATOM 744 C C . ASP A 1 95 ? -7.561 -4.216 -4.435 1.00 89.62 95 ASP A C 1
ATOM 746 O O . ASP A 1 95 ? -6.938 -3.490 -5.207 1.00 89.62 95 ASP A O 1
ATOM 750 N N . VAL A 1 96 ? -6.945 -5.174 -3.734 1.00 91.75 96 VAL A N 1
ATOM 751 C CA . VAL A 1 96 ? -5.503 -5.459 -3.827 1.00 91.75 96 VAL A CA 1
ATOM 752 C C . VAL A 1 96 ? -5.130 -5.928 -5.231 1.00 91.75 96 VAL A C 1
ATOM 754 O O . VAL A 1 96 ? -4.111 -5.503 -5.773 1.00 91.75 96 VAL A O 1
ATOM 757 N N . ARG A 1 97 ? -5.943 -6.797 -5.845 1.00 90.12 97 ARG A N 1
ATOM 758 C CA . ARG A 1 97 ? -5.696 -7.285 -7.208 1.00 90.12 97 ARG A CA 1
ATOM 759 C C . ARG A 1 97 ? -5.735 -6.149 -8.226 1.00 90.12 97 ARG A C 1
ATOM 761 O O . ARG A 1 97 ? -4.854 -6.091 -9.081 1.00 90.12 97 ARG A O 1
ATOM 768 N N . GLU A 1 98 ? -6.733 -5.274 -8.140 1.00 89.50 98 GLU A N 1
ATOM 769 C CA . GLU A 1 98 ? -6.844 -4.092 -9.002 1.00 89.50 98 GLU A CA 1
ATOM 770 C C . GLU A 1 98 ? -5.654 -3.151 -8.799 1.00 89.50 98 GLU A C 1
ATOM 772 O O . GLU A 1 98 ? -5.021 -2.734 -9.770 1.00 89.50 98 GLU A O 1
ATOM 777 N N . LEU A 1 99 ? -5.288 -2.891 -7.540 1.00 89.94 99 LEU A N 1
ATOM 778 C CA . LEU A 1 99 ? -4.171 -2.021 -7.197 1.00 89.94 99 LEU A CA 1
ATOM 779 C C . LEU A 1 99 ? -2.844 -2.554 -7.756 1.00 89.94 99 LEU A C 1
ATOM 781 O O . LEU A 1 99 ? -2.159 -1.839 -8.484 1.00 89.94 99 LEU A O 1
ATOM 785 N N . VAL A 1 100 ? -2.515 -3.826 -7.511 1.00 89.00 100 VAL A N 1
ATOM 786 C CA . VAL A 1 100 ? -1.300 -4.465 -8.055 1.00 89.00 100 VAL A CA 1
ATOM 787 C C . VAL A 1 100 ? -1.339 -4.545 -9.583 1.00 89.00 100 VAL A C 1
ATOM 789 O O . VAL A 1 100 ? -0.297 -4.485 -10.235 1.00 89.00 100 VAL A O 1
ATOM 792 N N . GLY 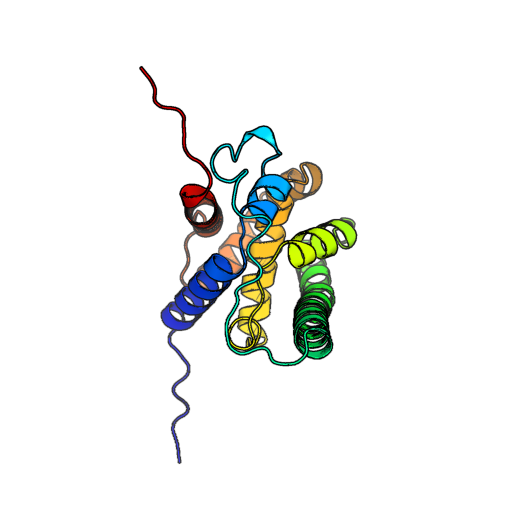A 1 101 ? -2.532 -4.657 -10.171 1.00 86.25 101 GLY A N 1
ATOM 793 C CA . GLY A 1 101 ? -2.732 -4.585 -11.617 1.00 86.25 101 GLY A CA 1
ATOM 794 C C . GLY A 1 101 ? -2.333 -3.234 -12.213 1.00 86.25 101 GLY A C 1
ATOM 795 O O . GLY A 1 101 ? -1.854 -3.200 -13.344 1.00 86.25 101 GLY A O 1
ATOM 796 N N . SER A 1 102 ? -2.472 -2.152 -11.441 1.00 87.00 102 SER A N 1
ATOM 797 C CA . SER A 1 102 ? -2.106 -0.788 -11.844 1.00 87.00 102 SER A CA 1
ATOM 798 C C . SER A 1 102 ? -0.623 -0.442 -11.643 1.00 87.00 102 SER A C 1
ATOM 800 O O . SER A 1 102 ? -0.176 0.605 -12.115 1.00 87.00 102 SER A O 1
ATOM 802 N N . PHE A 1 103 ? 0.136 -1.288 -10.937 1.00 88.38 103 PHE A N 1
ATOM 803 C CA . PHE A 1 103 ? 1.527 -1.003 -10.597 1.00 88.38 103 PHE A CA 1
ATOM 804 C C . PHE A 1 103 ? 2.497 -1.243 -11.756 1.00 88.38 103 PHE A C 1
ATOM 806 O O . PHE A 1 103 ? 2.405 -2.241 -12.478 1.00 88.38 103 PHE A O 1
ATOM 813 N N . SER A 1 104 ? 3.503 -0.374 -11.862 1.00 85.62 104 SER A N 1
ATOM 814 C CA . SER A 1 104 ? 4.667 -0.588 -12.724 1.00 85.62 104 SER A CA 1
ATOM 815 C C . SER A 1 104 ? 5.760 -1.353 -11.963 1.00 85.62 104 SER A C 1
ATOM 817 O O . SER A 1 104 ? 6.506 -0.810 -11.149 1.00 85.62 104 SER A O 1
ATOM 819 N N . LEU A 1 105 ? 5.828 -2.668 -12.194 1.00 87.00 105 LEU A N 1
ATOM 820 C CA . LEU A 1 105 ? 6.742 -3.571 -11.486 1.00 87.00 105 LEU A CA 1
ATOM 821 C C . LEU A 1 105 ? 7.981 -3.906 -12.326 1.00 87.00 105 LEU A C 1
ATOM 823 O O . LEU A 1 105 ? 7.880 -4.322 -13.481 1.00 87.00 105 LEU A O 1
ATOM 827 N N . SER A 1 106 ? 9.152 -3.836 -11.701 1.00 82.38 106 SER A N 1
ATOM 828 C CA . SER A 1 106 ? 10.459 -4.180 -12.263 1.00 82.38 106 SER A CA 1
ATOM 829 C C . SER A 1 106 ? 11.117 -5.318 -11.470 1.00 82.38 106 SER A C 1
ATOM 831 O O . SER A 1 106 ? 10.650 -5.719 -10.408 1.00 82.38 106 SER A O 1
ATOM 833 N N . ALA A 1 107 ? 12.210 -5.893 -11.980 1.00 79.06 107 ALA A N 1
ATOM 834 C CA . ALA A 1 107 ? 12.909 -6.978 -11.279 1.00 79.06 107 ALA A CA 1
ATOM 835 C C . ALA A 1 107 ? 13.547 -6.535 -9.946 1.00 79.06 107 ALA A C 1
ATOM 837 O O . ALA A 1 107 ? 13.721 -7.358 -9.049 1.00 79.06 107 ALA A O 1
ATOM 838 N N . HIS A 1 108 ? 13.886 -5.250 -9.817 1.00 78.69 108 HIS A N 1
ATOM 839 C CA . HIS A 1 108 ? 14.599 -4.706 -8.660 1.00 78.69 108 HIS A CA 1
ATOM 840 C C . HIS A 1 108 ? 13.654 -4.166 -7.585 1.00 78.69 108 HIS A C 1
ATOM 842 O O . HIS A 1 108 ? 14.041 -4.096 -6.422 1.00 78.69 108 HIS A O 1
ATOM 848 N N . ASN A 1 109 ? 12.414 -3.835 -7.954 1.00 81.75 109 ASN A N 1
ATOM 849 C CA . ASN A 1 109 ? 11.452 -3.211 -7.051 1.00 81.75 109 ASN A CA 1
ATOM 850 C C . ASN A 1 109 ? 10.428 -4.193 -6.458 1.00 81.75 109 ASN A C 1
ATOM 852 O O . ASN A 1 109 ? 9.458 -3.749 -5.867 1.00 81.75 109 ASN A O 1
ATOM 856 N N . ILE A 1 110 ? 10.627 -5.514 -6.586 1.00 83.19 110 ILE A N 1
ATOM 857 C CA . ILE A 1 110 ? 9.732 -6.551 -6.020 1.00 83.19 110 ILE A CA 1
ATOM 858 C C . ILE A 1 110 ? 10.400 -7.474 -4.992 1.00 83.19 110 ILE A C 1
ATOM 860 O O . ILE A 1 110 ? 9.774 -8.406 -4.481 1.00 83.19 110 ILE A O 1
ATOM 864 N N . THR A 1 111 ? 11.687 -7.276 -4.717 1.00 85.44 111 THR A N 1
ATOM 865 C CA . THR A 1 111 ? 12.443 -8.091 -3.766 1.00 85.44 111 THR A CA 1
ATOM 866 C C . THR A 1 111 ? 12.475 -7.372 -2.428 1.00 85.44 111 THR A C 1
ATOM 868 O O . THR A 1 111 ? 13.124 -6.350 -2.303 1.00 85.44 111 THR A O 1
ATOM 871 N N . PHE A 1 112 ? 11.795 -7.893 -1.411 1.00 86.38 112 PHE A N 1
ATOM 872 C CA . PHE A 1 112 ? 11.782 -7.295 -0.070 1.00 86.38 112 PHE A CA 1
ATOM 873 C C . PHE A 1 112 ? 11.954 -8.359 1.012 1.00 86.38 112 PHE A C 1
ATOM 875 O O . PHE A 1 112 ? 11.571 -9.522 0.824 1.00 86.38 112 PHE A O 1
ATOM 882 N N . HIS A 1 113 ? 12.517 -7.960 2.150 1.00 87.25 113 HIS A N 1
ATOM 883 C CA . HIS A 1 113 ? 12.592 -8.790 3.349 1.00 87.25 113 HIS A CA 1
ATOM 884 C C . HIS A 1 113 ? 11.218 -8.912 4.034 1.00 87.25 113 HIS A C 1
ATOM 886 O O . HIS A 1 113 ? 10.357 -8.055 3.845 1.00 87.25 113 HIS A O 1
ATOM 892 N N . PRO A 1 114 ? 10.974 -9.950 4.857 1.00 85.12 114 PRO A N 1
ATOM 893 C CA . PRO A 1 114 ? 9.680 -10.136 5.525 1.00 85.12 114 PRO A CA 1
ATOM 894 C C . PRO A 1 114 ? 9.196 -8.911 6.320 1.00 85.12 114 PRO A C 1
ATOM 896 O O . PRO A 1 114 ? 8.031 -8.542 6.227 1.00 85.12 114 PRO A O 1
ATOM 899 N N . THR A 1 115 ? 10.093 -8.234 7.041 1.00 85.38 115 THR A N 1
ATOM 900 C CA . THR A 1 115 ? 9.767 -7.014 7.798 1.00 85.38 115 THR A CA 1
ATOM 901 C C . THR A 1 115 ? 9.389 -5.844 6.885 1.00 85.38 115 THR A C 1
ATOM 903 O O . THR A 1 115 ? 8.458 -5.102 7.186 1.00 85.38 115 THR A O 1
ATOM 906 N N . GLU A 1 116 ? 10.060 -5.714 5.738 1.00 90.38 116 GLU A N 1
ATOM 907 C CA . GLU A 1 116 ? 9.754 -4.703 4.717 1.00 90.38 116 GLU A CA 1
ATOM 908 C C . GLU A 1 116 ? 8.369 -4.947 4.107 1.00 90.38 116 GLU A C 1
ATOM 910 O O . GLU A 1 116 ? 7.608 -4.005 3.911 1.00 90.38 116 GLU A O 1
ATOM 915 N N . TRP A 1 117 ? 8.000 -6.214 3.884 1.00 91.81 117 TRP A N 1
ATOM 916 C CA . TRP A 1 117 ? 6.659 -6.574 3.422 1.00 91.81 117 TRP A CA 1
ATOM 917 C C . TRP A 1 117 ? 5.563 -6.200 4.420 1.00 91.81 117 TRP A C 1
ATOM 919 O O . TRP A 1 117 ? 4.484 -5.815 3.983 1.00 91.81 117 TRP A O 1
ATOM 929 N N . ASN A 1 118 ? 5.819 -6.275 5.729 1.00 90.44 118 ASN A N 1
ATOM 930 C CA . ASN A 1 118 ? 4.856 -5.822 6.739 1.00 90.44 118 ASN A CA 1
ATOM 931 C C . ASN A 1 118 ? 4.657 -4.303 6.679 1.00 90.44 118 ASN A C 1
ATOM 933 O O . ASN A 1 118 ? 3.526 -3.825 6.724 1.00 90.44 118 ASN A O 1
ATOM 937 N N . PHE A 1 119 ? 5.736 -3.534 6.525 1.00 91.25 119 PHE A N 1
ATOM 938 C CA . PHE A 1 119 ? 5.625 -2.083 6.358 1.00 91.25 119 PHE A CA 1
ATOM 939 C C . PHE A 1 119 ? 4.891 -1.715 5.070 1.00 91.25 119 PHE A C 1
ATOM 941 O O . PHE A 1 119 ? 3.956 -0.919 5.080 1.00 91.25 119 PHE A O 1
ATOM 948 N N . LEU A 1 120 ? 5.256 -2.366 3.967 1.00 92.88 120 LEU A N 1
ATOM 949 C CA . LEU A 1 120 ? 4.574 -2.214 2.693 1.00 92.88 120 LEU A CA 1
ATOM 950 C C . LEU A 1 120 ? 3.091 -2.594 2.811 1.00 92.88 120 LEU A C 1
ATOM 952 O O . LEU A 1 120 ? 2.235 -1.878 2.308 1.00 92.88 120 LEU A O 1
ATOM 956 N N . GLY A 1 121 ? 2.768 -3.677 3.518 1.00 93.12 121 GLY A N 1
ATOM 957 C CA . GLY A 1 121 ? 1.396 -4.096 3.790 1.00 93.12 121 GLY A CA 1
ATOM 958 C C . GLY A 1 121 ? 0.592 -3.013 4.509 1.00 93.12 121 GLY A C 1
ATOM 959 O O . GLY A 1 121 ? -0.529 -2.719 4.099 1.00 93.12 121 GLY A O 1
ATOM 960 N N . LEU A 1 122 ? 1.185 -2.350 5.508 1.00 93.50 122 LEU A N 1
ATOM 961 C CA . LEU A 1 122 ? 0.566 -1.203 6.176 1.00 93.50 122 LEU A CA 1
ATOM 962 C C . LEU A 1 122 ? 0.283 -0.054 5.198 1.00 93.50 122 LEU A C 1
ATOM 964 O O . LEU A 1 122 ? -0.815 0.503 5.216 1.00 93.50 122 LEU A O 1
ATOM 968 N N . ILE A 1 123 ? 1.251 0.277 4.339 1.00 94.31 123 ILE A N 1
ATOM 969 C CA . ILE A 1 123 ? 1.098 1.329 3.327 1.00 94.31 123 ILE A CA 1
ATOM 970 C C . ILE A 1 123 ? -0.027 0.966 2.355 1.00 94.31 123 ILE A C 1
ATOM 972 O O . ILE A 1 123 ? -0.913 1.783 2.136 1.00 94.31 123 ILE A O 1
ATOM 976 N N . ILE A 1 124 ? -0.064 -0.270 1.849 1.00 94.31 124 ILE A N 1
ATOM 977 C CA . ILE A 1 124 ? -1.115 -0.740 0.937 1.00 94.31 124 ILE A CA 1
ATOM 978 C C . ILE A 1 124 ? -2.498 -0.693 1.602 1.00 94.31 124 ILE A C 1
ATOM 980 O O . ILE A 1 124 ? -3.448 -0.225 0.977 1.00 94.31 124 ILE A O 1
ATOM 984 N N . ILE A 1 125 ? -2.631 -1.110 2.868 1.00 93.06 125 ILE A N 1
ATOM 985 C CA . ILE A 1 125 ? -3.893 -0.988 3.626 1.00 93.06 125 ILE A CA 1
ATOM 986 C C . ILE A 1 125 ? -4.327 0.476 3.706 1.00 93.06 125 ILE A C 1
ATOM 988 O O . ILE A 1 125 ? -5.499 0.791 3.483 1.00 93.06 125 ILE A O 1
ATOM 992 N N . HIS A 1 126 ? -3.388 1.376 3.997 1.00 92.75 126 HIS A N 1
ATOM 993 C CA . HIS A 1 126 ? -3.671 2.802 4.057 1.00 92.75 126 HIS A CA 1
ATOM 994 C C . HIS A 1 126 ? -4.085 3.359 2.689 1.00 92.75 126 HIS A C 1
ATOM 996 O O . HIS A 1 126 ? -5.107 4.039 2.605 1.00 92.75 126 HIS A O 1
ATOM 1002 N N . SER A 1 127 ? -3.384 3.005 1.609 1.00 91.19 127 SER A N 1
ATOM 1003 C CA . SER A 1 127 ? -3.746 3.399 0.244 1.00 91.19 127 SER A CA 1
ATOM 1004 C C . SER A 1 127 ? -5.153 2.922 -0.120 1.00 91.19 127 SER A C 1
ATOM 1006 O O . SER A 1 127 ? -5.970 3.709 -0.588 1.00 91.19 127 SER A O 1
ATOM 1008 N N . LEU A 1 128 ? -5.490 1.661 0.162 1.00 90.94 128 LEU A N 1
ATOM 1009 C CA . LEU A 1 128 ? -6.824 1.115 -0.109 1.00 90.94 128 LEU A CA 1
ATOM 1010 C C . LEU A 1 128 ? -7.925 1.782 0.718 1.00 90.94 128 LEU A C 1
ATOM 1012 O O . LEU A 1 128 ? -9.064 1.882 0.260 1.00 90.94 128 LEU A O 1
ATOM 1016 N N . SER A 1 129 ? -7.597 2.298 1.904 1.00 91.44 129 SER A N 1
ATOM 1017 C CA . SER A 1 129 ? -8.546 3.058 2.719 1.00 91.44 129 SER A CA 1
ATOM 1018 C C . SER A 1 129 ? -8.983 4.374 2.065 1.00 91.44 129 SER A C 1
ATOM 1020 O O . SER A 1 129 ? -10.047 4.896 2.385 1.00 91.44 129 SER A O 1
ATOM 1022 N N . ILE A 1 130 ? -8.216 4.897 1.105 1.00 88.38 130 ILE A N 1
ATOM 1023 C CA . ILE A 1 130 ? -8.596 6.095 0.349 1.00 88.38 130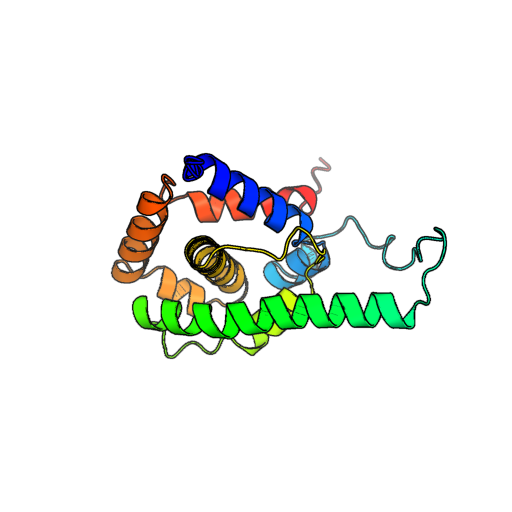 ILE A CA 1
ATOM 1024 C C . ILE A 1 130 ? -9.826 5.802 -0.524 1.00 88.38 130 ILE A C 1
ATOM 1026 O O . ILE A 1 130 ? -10.786 6.573 -0.510 1.00 88.38 130 ILE A O 1
ATOM 1030 N N . LYS A 1 131 ? -9.842 4.643 -1.197 1.00 85.88 131 LYS A N 1
ATOM 1031 C CA . LYS A 1 131 ? -10.972 4.162 -2.010 1.00 85.88 131 LYS A CA 1
ATOM 1032 C C . LYS A 1 131 ? -12.107 3.607 -1.137 1.00 85.88 131 LYS A C 1
ATOM 1034 O O . LYS A 1 131 ? -13.282 3.903 -1.361 1.00 85.88 131 LYS A O 1
ATOM 1039 N N . ASN A 1 132 ? -11.778 2.801 -0.125 1.00 87.12 132 ASN A N 1
ATOM 1040 C CA . ASN A 1 132 ? -12.752 2.065 0.681 1.00 87.12 132 ASN A CA 1
ATOM 1041 C C . ASN A 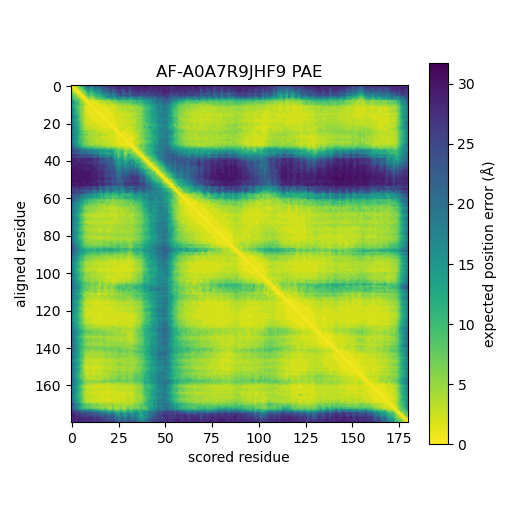1 132 ? -13.105 2.805 1.986 1.00 87.12 132 ASN A C 1
ATOM 1043 O O . ASN A 1 132 ? -12.404 2.726 2.998 1.00 87.12 132 ASN A O 1
ATOM 1047 N N . LYS A 1 133 ? -14.259 3.486 1.984 1.00 86.25 133 LYS A N 1
ATOM 1048 C CA . LYS A 1 133 ? -14.765 4.262 3.134 1.00 86.25 133 LYS A CA 1
ATOM 1049 C C . LYS A 1 133 ? -14.964 3.422 4.400 1.00 86.25 133 LYS A C 1
ATOM 1051 O O . LYS A 1 133 ? -14.759 3.941 5.498 1.00 86.25 133 LYS A O 1
ATOM 1056 N N . THR A 1 134 ? -15.347 2.153 4.265 1.00 87.44 134 THR A N 1
ATOM 1057 C CA . THR A 1 134 ? -15.546 1.243 5.404 1.00 87.44 134 THR A CA 1
ATOM 1058 C C . THR A 1 134 ? -14.213 0.935 6.073 1.00 87.44 134 THR A C 1
ATOM 1060 O O . THR A 1 134 ? -14.077 1.124 7.282 1.00 87.44 134 THR A O 1
ATOM 1063 N N . LEU A 1 135 ? -13.204 0.563 5.278 1.00 89.12 135 LEU A N 1
ATOM 1064 C CA . LEU A 1 135 ? -11.844 0.334 5.768 1.00 89.12 135 LEU A CA 1
ATOM 1065 C C . LEU A 1 135 ? -11.278 1.601 6.428 1.00 89.12 135 LEU A C 1
ATOM 1067 O O . LEU A 1 135 ? -10.721 1.539 7.522 1.00 89.12 135 LEU A O 1
ATOM 1071 N N . ARG A 1 136 ? -11.497 2.774 5.818 1.00 89.75 136 ARG A N 1
ATOM 1072 C CA . ARG A 1 136 ? -11.100 4.071 6.390 1.00 89.75 136 ARG A CA 1
ATOM 1073 C C . ARG A 1 136 ? -11.732 4.342 7.744 1.00 89.75 136 ARG A C 1
ATOM 1075 O O . ARG A 1 136 ? -11.059 4.849 8.640 1.00 89.75 136 ARG A O 1
ATOM 1082 N N . PHE A 1 137 ? -13.024 4.065 7.894 1.00 88.38 137 PHE A N 1
ATOM 1083 C CA . PHE A 1 137 ? -13.723 4.262 9.160 1.00 88.38 137 PHE A CA 1
ATOM 1084 C C . PHE A 1 137 ? -13.127 3.372 10.253 1.00 88.38 137 PHE A C 1
ATOM 1086 O O . PHE A 1 137 ? -12.810 3.851 11.340 1.00 88.38 137 PHE A O 1
ATOM 1093 N N . GLN A 1 138 ? -12.887 2.102 9.935 1.00 89.06 138 GLN A N 1
ATOM 1094 C CA . GLN A 1 138 ? -12.324 1.155 10.886 1.00 89.06 138 GLN A CA 1
ATOM 1095 C C . GLN A 1 138 ? -10.877 1.491 11.272 1.00 89.06 138 GLN A C 1
ATOM 1097 O O . GLN A 1 138 ? -10.566 1.516 12.465 1.00 89.06 138 GLN A O 1
ATOM 1102 N N . LEU A 1 139 ? -10.028 1.858 10.302 1.00 88.75 139 LEU A N 1
ATOM 1103 C CA . LEU A 1 139 ? -8.666 2.348 10.553 1.00 88.75 139 LEU A CA 1
ATOM 1104 C C . LEU A 1 139 ? -8.643 3.604 11.430 1.00 88.75 139 LEU A C 1
ATOM 1106 O O . LEU A 1 139 ? -7.674 3.836 12.151 1.00 88.75 139 LEU A O 1
ATOM 1110 N N . ASN A 1 140 ? -9.714 4.404 11.401 1.00 89.00 140 ASN A N 1
ATOM 1111 C CA . ASN A 1 140 ? -9.818 5.609 12.210 1.00 89.00 140 ASN A CA 1
ATOM 1112 C C . ASN A 1 140 ? -10.224 5.368 13.674 1.00 89.00 140 ASN A C 1
ATOM 1114 O O . ASN A 1 140 ? -10.244 6.320 14.457 1.00 89.00 140 ASN A O 1
ATOM 1118 N N . THR A 1 141 ? -10.505 4.126 14.064 1.00 91.31 141 THR A N 1
ATOM 1119 C CA . THR A 1 141 ? -10.796 3.769 15.458 1.00 91.31 141 THR A CA 1
ATOM 1120 C C . THR A 1 141 ? -9.553 3.956 16.329 1.00 91.31 141 THR A C 1
ATOM 1122 O O . THR A 1 141 ? -8.463 3.539 15.945 1.00 91.31 141 THR A O 1
ATOM 1125 N N . ASP A 1 142 ? -9.705 4.490 17.547 1.00 89.00 142 ASP A N 1
ATOM 1126 C CA . ASP A 1 142 ? -8.582 4.769 18.462 1.00 89.00 142 ASP A CA 1
ATOM 1127 C C . ASP A 1 142 ? -7.660 3.568 18.702 1.00 89.00 142 ASP A C 1
ATOM 1129 O O . ASP A 1 142 ? -6.443 3.715 18.812 1.00 89.00 142 ASP A O 1
ATOM 1133 N N . LYS A 1 143 ? -8.232 2.361 18.779 1.00 88.31 143 LYS A N 1
ATOM 1134 C CA . LYS A 1 143 ? -7.470 1.117 18.955 1.00 88.31 143 LYS A CA 1
ATOM 1135 C C . LYS A 1 143 ? -6.539 0.858 17.770 1.00 88.31 143 LYS A C 1
ATOM 1137 O O . LYS A 1 143 ? -5.358 0.587 17.966 1.00 88.31 143 LYS A O 1
ATOM 1142 N N . VAL A 1 144 ? -7.077 0.979 16.559 1.00 91.00 144 VAL A N 1
ATOM 1143 C CA . VAL A 1 144 ? -6.363 0.707 15.310 1.00 91.00 144 VAL A CA 1
ATOM 1144 C C . VAL A 1 144 ? -5.322 1.789 15.056 1.00 91.00 144 VAL A C 1
ATOM 1146 O O . VAL A 1 144 ? -4.171 1.460 14.794 1.00 91.00 144 VAL A O 1
ATOM 1149 N N . LYS A 1 145 ? -5.673 3.066 15.267 1.00 90.12 145 LYS A N 1
ATOM 1150 C CA . LYS A 1 145 ? -4.723 4.185 15.202 1.00 90.12 145 LYS A CA 1
ATOM 1151 C C . LYS A 1 145 ? -3.515 3.963 16.104 1.00 90.12 145 LYS A C 1
ATOM 1153 O O . LYS A 1 145 ? -2.393 4.066 15.630 1.00 90.12 145 LYS A O 1
ATOM 1158 N N . LYS A 1 146 ? -3.724 3.595 17.374 1.00 90.00 146 LYS A N 1
ATOM 1159 C CA . LYS A 1 146 ? -2.621 3.319 18.313 1.00 90.00 146 LYS A CA 1
ATOM 1160 C C . LYS A 1 146 ? -1.714 2.194 17.827 1.00 90.00 146 LYS A C 1
ATOM 1162 O O . LYS A 1 146 ? -0.498 2.316 17.930 1.00 90.00 146 LYS A O 1
ATOM 1167 N N . TYR A 1 147 ? -2.291 1.117 17.298 1.00 90.38 147 TYR A N 1
ATOM 1168 C CA . TYR A 1 147 ? -1.511 -0.000 16.775 1.00 90.38 147 TYR A CA 1
ATOM 1169 C C . TYR A 1 147 ? -0.725 0.390 15.514 1.00 90.38 147 TYR A C 1
ATOM 1171 O O . TYR A 1 147 ? 0.464 0.099 15.421 1.00 90.38 147 TYR A O 1
ATOM 1179 N N . VAL A 1 148 ? -1.350 1.116 14.582 1.00 91.19 148 VAL A N 1
ATOM 1180 C CA . VAL A 1 148 ? -0.681 1.674 13.397 1.00 91.19 148 VAL A CA 1
ATOM 1181 C C . VAL A 1 148 ? 0.469 2.592 13.810 1.00 91.19 148 VAL A C 1
ATOM 1183 O O . VAL A 1 148 ? 1.582 2.413 13.329 1.00 91.19 148 VAL A O 1
ATOM 1186 N N . THR A 1 149 ? 0.252 3.511 14.755 1.00 91.31 149 THR A N 1
ATOM 1187 C CA . THR A 1 149 ? 1.314 4.373 15.293 1.00 91.31 149 THR A CA 1
ATOM 1188 C C . THR A 1 149 ? 2.437 3.558 15.933 1.00 91.31 149 THR A C 1
ATOM 1190 O O . THR A 1 149 ? 3.601 3.879 15.735 1.00 91.31 149 THR A O 1
ATOM 1193 N N . MET A 1 150 ? 2.124 2.478 16.655 1.00 90.25 150 MET A N 1
ATOM 1194 C CA . MET A 1 150 ? 3.140 1.591 17.231 1.00 90.25 150 MET A CA 1
ATOM 1195 C C . MET A 1 150 ? 4.001 0.925 16.148 1.00 90.25 150 MET A C 1
ATOM 1197 O O . MET A 1 150 ? 5.218 0.847 16.308 1.00 90.25 150 MET A O 1
ATOM 1201 N N . ILE A 1 151 ? 3.394 0.491 15.037 1.00 90.19 151 ILE A N 1
ATOM 1202 C CA . ILE A 1 151 ? 4.151 -0.014 13.886 1.00 90.19 151 ILE A CA 1
ATOM 1203 C C . ILE A 1 151 ? 5.015 1.105 13.301 1.00 90.19 151 ILE A C 1
ATOM 1205 O O . ILE A 1 151 ? 6.212 0.902 13.150 1.00 90.19 151 ILE A O 1
ATOM 1209 N N . LEU A 1 152 ? 4.461 2.286 13.021 1.00 91.62 152 LEU A N 1
ATOM 1210 C CA . LEU A 1 152 ? 5.220 3.405 12.442 1.00 91.62 152 LEU A CA 1
ATOM 1211 C C . LEU A 1 152 ? 6.439 3.781 13.294 1.00 91.62 152 LEU A C 1
ATOM 1213 O O . LEU A 1 152 ? 7.537 3.919 12.760 1.00 91.62 152 LEU A O 1
ATOM 1217 N N . LEU A 1 153 ? 6.286 3.807 14.620 1.00 91.12 153 LEU A N 1
ATOM 1218 C CA . LEU A 1 153 ? 7.389 4.049 15.552 1.00 91.12 153 LEU A CA 1
ATOM 1219 C C . LEU A 1 153 ? 8.492 2.986 15.460 1.00 91.12 153 LEU A C 1
ATOM 1221 O O . LEU A 1 153 ? 9.665 3.322 15.599 1.00 91.12 153 LEU A O 1
ATOM 1225 N N . SER A 1 154 ? 8.147 1.721 15.192 1.00 89.88 154 SER A N 1
ATOM 1226 C CA . SER A 1 154 ? 9.147 0.663 14.976 1.00 89.88 154 SER A CA 1
ATOM 1227 C C . SER A 1 154 ? 9.987 0.872 13.710 1.00 89.88 154 SER A C 1
ATOM 1229 O O . SER A 1 154 ? 11.103 0.367 13.638 1.00 89.88 154 SER A O 1
ATOM 1231 N N . PHE A 1 155 ? 9.481 1.662 12.757 1.00 88.88 155 PHE A N 1
ATOM 1232 C CA . PHE A 1 155 ? 10.190 2.096 11.550 1.00 88.88 155 PHE A CA 1
ATOM 1233 C C . PHE A 1 155 ? 10.768 3.517 11.674 1.00 88.88 155 PHE A C 1
ATOM 1235 O O . PHE A 1 155 ? 11.164 4.106 10.669 1.00 88.88 155 PHE A O 1
ATOM 1242 N N . GLU A 1 156 ? 10.823 4.076 12.888 1.00 90.69 156 GLU A N 1
ATOM 1243 C CA . GLU A 1 156 ? 11.273 5.451 13.162 1.00 90.69 156 GLU A CA 1
ATOM 1244 C C . GLU A 1 156 ? 10.442 6.526 12.431 1.00 90.69 156 GLU A C 1
ATOM 1246 O O . GLU A 1 156 ? 10.937 7.613 12.141 1.00 90.69 156 GLU A O 1
ATOM 1251 N N . GLN A 1 157 ? 9.175 6.221 12.128 1.00 92.50 157 GLN A N 1
ATOM 1252 C CA . GLN A 1 157 ? 8.239 7.120 11.453 1.00 92.50 157 GLN A CA 1
ATOM 1253 C C . GLN A 1 157 ? 7.211 7.709 12.425 1.00 92.50 157 GLN A C 1
ATOM 1255 O O . GLN A 1 157 ? 6.864 7.109 13.447 1.00 92.50 157 GLN A O 1
ATOM 1260 N N . ASP A 1 158 ? 6.697 8.893 12.092 1.00 91.00 158 ASP A N 1
ATOM 1261 C CA . ASP A 1 158 ? 5.654 9.571 12.860 1.00 91.00 158 ASP A CA 1
ATOM 1262 C C . ASP A 1 158 ? 4.232 9.129 12.458 1.00 91.00 158 ASP A C 1
ATOM 1264 O O . ASP A 1 158 ? 4.021 8.427 11.471 1.00 91.00 158 ASP A O 1
ATOM 1268 N N . GLY A 1 159 ? 3.225 9.530 13.240 1.00 85.31 159 GLY A N 1
ATOM 1269 C CA . GLY A 1 159 ? 1.829 9.137 13.014 1.00 85.31 159 GLY A CA 1
ATOM 1270 C C . GLY A 1 159 ? 1.181 9.721 11.751 1.00 85.31 159 GLY A C 1
ATOM 1271 O O . GLY A 1 159 ? 0.181 9.173 11.291 1.00 85.31 159 GLY A O 1
ATOM 1272 N N . ASN A 1 160 ? 1.739 10.795 11.188 1.00 88.75 160 ASN A N 1
ATOM 1273 C CA . ASN A 1 160 ? 1.298 11.430 9.947 1.00 88.75 160 ASN A CA 1
ATOM 1274 C C . ASN A 1 160 ? 2.070 10.920 8.723 1.00 88.75 160 ASN A C 1
ATOM 1276 O O . ASN A 1 160 ? 1.713 11.265 7.598 1.00 88.75 160 ASN A O 1
ATOM 1280 N N . TYR A 1 161 ? 3.077 10.065 8.919 1.00 92.69 161 TYR A N 1
ATOM 1281 C CA . TYR A 1 161 ? 3.912 9.522 7.851 1.00 92.69 161 TYR A CA 1
ATOM 1282 C C . TYR A 1 161 ? 3.103 8.966 6.676 1.00 92.69 161 TYR A C 1
ATOM 1284 O O . TYR A 1 161 ? 3.360 9.327 5.534 1.00 92.69 161 TYR A O 1
ATOM 1292 N N . LEU A 1 162 ? 2.098 8.123 6.943 1.00 91.56 162 LEU A N 1
ATOM 1293 C CA . LEU A 1 162 ? 1.306 7.493 5.881 1.00 91.56 162 LEU A CA 1
ATOM 1294 C C . LEU A 1 162 ? 0.523 8.522 5.056 1.00 91.56 162 LEU A C 1
ATOM 1296 O O . LEU A 1 162 ? 0.444 8.392 3.840 1.00 91.56 162 LEU A O 1
ATOM 1300 N N . GLU A 1 163 ? -0.012 9.559 5.702 1.00 90.50 163 GLU A N 1
ATOM 1301 C CA . GLU A 1 163 ? -0.732 10.638 5.021 1.00 90.50 163 GLU A CA 1
ATOM 1302 C C . GLU A 1 163 ? 0.226 11.456 4.146 1.00 90.50 163 GLU A C 1
ATOM 1304 O O . GLU A 1 163 ? -0.036 11.650 2.960 1.00 90.50 163 GLU A O 1
ATOM 1309 N N . ASN A 1 164 ? 1.382 11.838 4.694 1.00 91.81 164 ASN A N 1
ATOM 1310 C CA . ASN A 1 164 ? 2.423 12.567 3.967 1.00 91.81 164 ASN A CA 1
ATOM 1311 C C . ASN A 1 164 ? 2.972 11.760 2.783 1.00 91.81 164 ASN A C 1
ATOM 1313 O O . ASN A 1 164 ? 3.153 12.305 1.695 1.00 91.81 164 ASN A O 1
ATOM 1317 N N . LEU A 1 165 ? 3.192 10.457 2.972 1.00 91.81 165 LEU A N 1
ATOM 1318 C CA . LEU A 1 165 ? 3.641 9.549 1.923 1.00 91.81 165 LEU A CA 1
ATOM 1319 C C . LEU A 1 165 ? 2.619 9.484 0.788 1.00 91.81 165 LEU A C 1
ATOM 1321 O O . LEU A 1 165 ? 2.995 9.550 -0.377 1.00 91.81 165 LEU A O 1
ATOM 1325 N N . MET A 1 166 ? 1.326 9.387 1.106 1.00 90.44 166 MET A N 1
ATOM 1326 C CA . MET A 1 166 ? 0.282 9.369 0.082 1.00 90.44 166 MET A CA 1
ATOM 1327 C C . MET A 1 166 ? 0.209 10.685 -0.689 1.00 90.44 166 MET A C 1
ATOM 1329 O O . MET A 1 166 ? 0.070 10.652 -1.912 1.00 90.44 166 MET A O 1
ATOM 1333 N N . VAL A 1 167 ? 0.331 11.830 -0.009 1.00 89.06 167 VAL A N 1
ATOM 1334 C CA . VAL A 1 167 ? 0.421 13.139 -0.675 1.00 89.06 167 VAL A CA 1
ATOM 1335 C C . VAL A 1 167 ? 1.614 13.149 -1.624 1.00 89.06 167 VAL A C 1
ATOM 1337 O O . VAL A 1 167 ? 1.442 13.415 -2.804 1.00 89.06 167 VAL A O 1
ATOM 1340 N N . TRP A 1 168 ? 2.793 12.751 -1.159 1.00 90.75 168 TRP A N 1
ATOM 1341 C CA . TRP A 1 168 ? 4.005 12.727 -1.975 1.00 90.75 168 TRP A CA 1
ATOM 1342 C C . TRP A 1 168 ? 3.943 11.747 -3.161 1.00 90.75 168 TRP A C 1
ATOM 1344 O O . TRP A 1 168 ? 4.415 12.063 -4.251 1.00 90.75 168 TRP A O 1
ATOM 1354 N N . LEU A 1 169 ? 3.322 10.573 -2.995 1.00 87.81 169 LEU A N 1
ATOM 1355 C CA . LEU A 1 169 ? 3.122 9.600 -4.080 1.00 87.81 169 LEU A CA 1
ATOM 1356 C C . LEU A 1 169 ? 2.106 10.080 -5.128 1.00 87.81 169 LEU A C 1
ATOM 1358 O O . LEU A 1 169 ? 2.148 9.629 -6.272 1.00 87.81 169 LEU A O 1
ATOM 1362 N N . THR A 1 170 ? 1.175 10.959 -4.750 1.00 85.12 170 THR A N 1
ATOM 1363 C CA . THR A 1 170 ? 0.083 11.421 -5.625 1.00 85.12 170 THR A CA 1
ATOM 1364 C C . THR A 1 170 ? 0.311 12.821 -6.196 1.00 85.12 170 THR A C 1
ATOM 1366 O O . THR A 1 170 ? -0.175 13.106 -7.287 1.00 85.12 170 THR A O 1
ATOM 1369 N N . GLU A 1 171 ? 1.105 13.665 -5.535 1.00 82.88 171 GLU A N 1
ATOM 1370 C CA . GLU A 1 171 ? 1.448 15.035 -5.943 1.00 82.88 171 GLU A CA 1
ATOM 1371 C C . GLU A 1 171 ? 1.937 15.141 -7.402 1.00 82.88 171 GLU A C 1
ATOM 1373 O O . GLU A 1 171 ? 1.428 16.004 -8.118 1.00 82.88 171 GLU A O 1
ATOM 1378 N N . PRO A 1 172 ? 2.806 14.246 -7.927 1.00 79.88 172 PRO A N 1
ATOM 1379 C CA . PRO A 1 172 ? 3.228 14.297 -9.333 1.00 79.88 172 PRO A CA 1
ATOM 1380 C C . PRO A 1 172 ? 2.079 14.166 -10.347 1.00 79.88 172 PRO A C 1
ATOM 1382 O O . PRO A 1 172 ? 2.225 14.532 -11.515 1.00 79.88 172 PRO A O 1
ATOM 1385 N N . TYR A 1 173 ? 0.940 13.628 -9.913 1.00 75.81 173 TYR A N 1
ATOM 1386 C CA . TYR A 1 173 ? -0.222 13.315 -10.740 1.00 75.81 173 TYR A CA 1
ATOM 1387 C C . TYR A 1 173 ? -1.394 14.280 -10.516 1.00 75.81 173 TYR A C 1
ATOM 1389 O O . TYR A 1 173 ? -2.271 14.393 -11.379 1.00 75.81 173 TYR A O 1
ATOM 1397 N N . CYS A 1 174 ? -1.390 14.985 -9.385 1.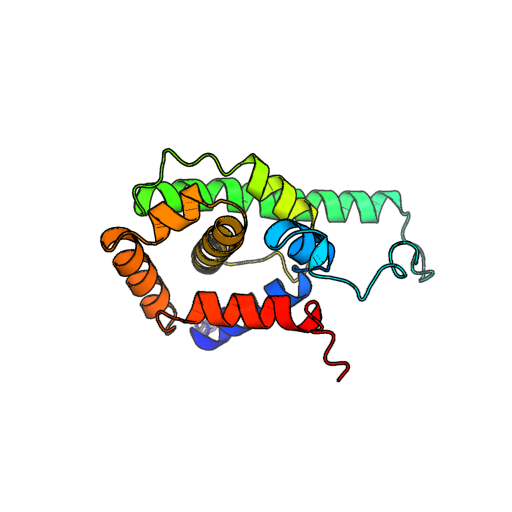00 64.19 174 CYS A N 1
ATOM 1398 C CA . CYS A 1 174 ? -2.396 15.950 -8.964 1.00 64.19 174 CYS A CA 1
ATOM 1399 C C . CYS A 1 174 ? -1.931 17.367 -9.325 1.00 64.19 174 CYS A C 1
ATOM 1401 O O . CYS A 1 174 ? -1.354 18.075 -8.507 1.00 64.19 174 CYS A O 1
ATOM 1403 N N . VAL A 1 175 ? -2.174 17.808 -10.560 1.00 58.75 175 VAL A N 1
ATOM 1404 C CA . VAL A 1 175 ? -2.000 19.227 -10.903 1.00 58.75 175 VAL A CA 1
ATOM 1405 C C . VAL A 1 175 ? -3.311 19.944 -10.648 1.00 58.75 175 VAL A C 1
ATOM 1407 O O . VAL A 1 175 ? -4.260 19.804 -11.418 1.00 58.75 175 VAL A O 1
ATOM 1410 N N . GLU A 1 176 ? -3.360 20.719 -9.565 1.00 50.72 176 GLU A N 1
ATOM 1411 C CA . GLU A 1 176 ? -4.387 21.741 -9.402 1.00 50.72 176 GLU A CA 1
ATOM 1412 C C . GLU A 1 176 ? -4.323 22.690 -10.602 1.00 50.72 176 GLU A C 1
ATOM 1414 O O . GLU A 1 176 ? -3.296 23.317 -10.876 1.00 50.72 176 GLU A O 1
ATOM 1419 N N . ASN A 1 177 ? -5.445 22.814 -11.309 1.00 45.69 177 ASN A N 1
ATOM 1420 C CA . ASN A 1 177 ? -5.699 23.909 -12.232 1.00 45.69 177 ASN A CA 1
ATOM 1421 C C . ASN A 1 177 ? -5.737 25.232 -11.447 1.00 45.69 177 ASN A C 1
ATOM 1423 O O . ASN A 1 177 ? -6.803 25.808 -11.246 1.00 45.69 177 ASN A O 1
ATOM 1427 N N . ASN A 1 178 ? -4.587 25.753 -11.021 1.00 40.50 178 ASN A N 1
ATOM 1428 C CA . ASN A 1 178 ? -4.473 27.153 -10.631 1.00 40.50 178 ASN A CA 1
ATOM 1429 C C . ASN A 1 178 ? -4.319 27.998 -11.899 1.00 40.50 178 ASN A C 1
ATOM 1431 O O . ASN A 1 178 ? -3.249 28.494 -12.234 1.00 40.50 178 ASN A O 1
ATOM 1435 N N . SER A 1 179 ? -5.428 28.123 -12.629 1.00 42.09 179 SER A N 1
ATOM 1436 C CA . SER A 1 179 ? -5.680 29.266 -13.502 1.00 42.09 179 SER A CA 1
ATOM 1437 C C . SER A 1 179 ? -6.624 30.212 -12.768 1.00 42.09 179 SER A C 1
ATOM 1439 O O . SER A 1 179 ? -7.845 30.050 -12.816 1.00 42.09 179 SER A O 1
ATOM 1441 N N . LYS A 1 180 ? -6.045 31.194 -12.080 1.00 35.25 180 LYS A N 1
ATOM 1442 C CA . LYS A 1 180 ? -6.648 32.512 -11.888 1.00 35.25 180 LYS A CA 1
ATOM 1443 C C . LYS A 1 180 ? -5.596 33.568 -12.162 1.00 35.25 180 LYS A C 1
ATOM 1445 O O . LYS A 1 180 ? -4.468 33.394 -11.658 1.00 35.25 180 LYS A O 1
#

pLDDT: mean 79.61, std 16.66, range [35.25, 94.31]

InterPro domains:
  IPR039693 Rtr1/RPAP2 [PTHR14732] (12-144)

Mean predicted aligned error: 9.36 Å